Protein AF-A0A9E3EJF4-F1 (afdb_monomer_lite)

pLDDT: mean 80.6, std 24.71, range [26.56, 98.81]

Foldseek 3Di:
DVVVVVVVVVVVVPDPDDDPDDDDDDDDDDDDPCPVVVVVVVVVVVVVVVVPPDFQVNLLVLLLPFPLAPDDPLLLLLVLLLVLLVLVLLLVLLVLLCVVCVPQPLSVVVNCCAAWHCLLPDAPQQHHHRHTHHLSSSSVRLNVQDDDDPVLSVQLVVLSVVLVVVSVPADSLLSNLLQLCCLQCSVVSSLVSNLSYDDCPGRSSVSVPSSSVSSNVCSVVSNVSNVVSDDSHSPNVSSVSSSVSSCSRRVVRVVVVVVVVVVVPVVPDPPDDDD

Secondary structure (DSSP, 8-state):
-THHHHHHHHHHTTSPPP----------PPPS--HHHHHHHHHHHHHHTT-TT--HHHHHHHHHTS-STT--HHHHHHHHHHHHHHHHHHHHHHHHHHHH-TT-HHHHHHHHHHHSB-TT--BTTTB-TT--B-HHHHHHHHHHSSPPPHHHHHHHHHHHHHHHHHHHHS-HHHHHHHHHHIIIIIHHHHHHHHTT-S---SHHHHHHHHHHHHHHHHHHHHHHHHTTS--TTTSHHHHHHHHHHHHHH-HHHHHHHHHHHSHHHHTT-------

Sequence (275 aa):
MKAAGALLEAFWSWMPAPPLEARGYAGGTFPTKNRLLFQTLERDSEHMKGHDALGEAEIVAAICALDWQGLTRAELMDAMWAYYFFSIQFRENLLVARALFPGDAKLKALESEECDTANLSPYPGVADEDERLNHDEFMRRAIGLVPMDARRSREIRRHGTRYLEAVRRSDPDARALSIASYERGGLEQVFRAILTAPHWDNPALAAFHHFLRGHLQLDDHHGSLVGHLNTQEKAAPLWLLFHDLLLDCVPCFARAKQAEALPALIVCMPAAAQV

Structure (mmCIF, N/CA/C/O backbone):
data_AF-A0A9E3EJF4-F1
#
_entry.id   AF-A0A9E3EJF4-F1
#
loop_
_atom_site.group_PDB
_atom_site.id
_atom_site.type_symbol
_atom_site.label_atom_id
_atom_site.label_alt_id
_atom_site.label_comp_id
_atom_site.label_asym_id
_atom_site.label_entity_id
_atom_site.label_seq_id
_atom_site.pdbx_PDB_ins_code
_atom_site.Cartn_x
_atom_site.Cartn_y
_atom_site.Cartn_z
_atom_site.occupancy
_atom_site.B_iso_or_equiv
_atom_site.auth_seq_id
_atom_site.auth_comp_id
_atom_site.auth_asym_id
_atom_site.auth_atom_id
_atom_site.pdbx_PDB_model_num
ATOM 1 N N . MET A 1 1 ? 5.820 -32.278 -14.430 1.00 43.34 1 MET A N 1
ATOM 2 C CA . MET A 1 1 ? 5.150 -31.243 -13.605 1.00 43.34 1 MET A CA 1
ATOM 3 C C . MET A 1 1 ? 5.053 -31.554 -12.104 1.00 43.34 1 MET A C 1
ATOM 5 O O . MET A 1 1 ? 4.882 -30.614 -11.350 1.00 43.34 1 MET A O 1
ATOM 9 N N . LYS A 1 2 ? 5.232 -32.797 -11.616 1.00 33.66 2 LYS A N 1
ATOM 10 C CA . LYS A 1 2 ? 5.165 -33.101 -10.164 1.00 33.66 2 LYS A CA 1
ATOM 11 C C . LYS A 1 2 ? 6.400 -32.692 -9.331 1.00 33.66 2 LYS A C 1
ATOM 13 O O . LYS A 1 2 ? 6.308 -32.637 -8.115 1.00 33.66 2 LYS A O 1
ATOM 18 N N . ALA A 1 3 ? 7.533 -32.372 -9.964 1.00 28.52 3 ALA A N 1
ATOM 19 C CA . ALA A 1 3 ? 8.780 -32.029 -9.262 1.00 28.52 3 ALA A CA 1
ATOM 20 C C . ALA A 1 3 ? 8.891 -30.547 -8.840 1.00 28.52 3 ALA A C 1
ATOM 22 O O . ALA A 1 3 ? 9.656 -30.234 -7.935 1.00 28.52 3 ALA A O 1
ATOM 23 N N . ALA A 1 4 ? 8.115 -29.641 -9.449 1.00 31.72 4 ALA A N 1
ATOM 24 C CA . ALA A 1 4 ? 8.130 -28.216 -9.099 1.00 31.72 4 ALA A CA 1
ATOM 25 C C . ALA A 1 4 ? 7.318 -27.904 -7.824 1.00 31.72 4 ALA A C 1
ATOM 27 O O . ALA A 1 4 ? 7.650 -26.969 -7.104 1.00 31.72 4 ALA A O 1
ATOM 28 N N . GLY A 1 5 ? 6.306 -28.721 -7.500 1.00 26.56 5 GLY A N 1
ATOM 29 C CA . GLY A 1 5 ? 5.477 -28.537 -6.301 1.00 26.56 5 GLY A CA 1
ATOM 30 C C . GLY A 1 5 ? 6.213 -28.829 -4.988 1.00 26.56 5 GLY A C 1
ATOM 31 O O . GLY A 1 5 ? 6.037 -28.109 -4.013 1.00 26.56 5 GLY A O 1
ATOM 32 N N . ALA A 1 6 ? 7.110 -29.821 -4.970 1.00 31.23 6 ALA A N 1
ATOM 33 C CA . ALA A 1 6 ? 7.828 -30.216 -3.753 1.00 31.23 6 ALA A CA 1
ATOM 34 C C . ALA A 1 6 ? 8.915 -29.209 -3.314 1.00 31.23 6 ALA A C 1
ATOM 36 O O . ALA A 1 6 ? 9.221 -29.115 -2.128 1.00 31.23 6 ALA A O 1
ATOM 37 N N . LEU A 1 7 ? 9.479 -28.436 -4.250 1.00 33.72 7 LEU A N 1
ATOM 38 C CA . LEU A 1 7 ? 10.445 -27.369 -3.946 1.00 33.72 7 LEU A CA 1
ATOM 39 C C . LEU A 1 7 ? 9.770 -26.084 -3.445 1.00 33.72 7 LEU A C 1
ATOM 41 O O . LEU A 1 7 ? 10.387 -25.339 -2.691 1.00 33.72 7 LEU A O 1
ATOM 45 N N . LEU A 1 8 ? 8.511 -25.844 -3.826 1.00 33.62 8 LEU A N 1
ATOM 46 C CA . LEU A 1 8 ? 7.707 -24.746 -3.289 1.00 33.62 8 LEU A CA 1
ATOM 47 C C . LEU A 1 8 ? 7.273 -25.055 -1.849 1.00 33.62 8 LEU A C 1
ATOM 49 O O . LEU A 1 8 ? 7.548 -24.258 -0.964 1.00 33.62 8 LEU A O 1
ATOM 53 N N . GLU A 1 9 ? 6.729 -26.241 -1.571 1.00 32.72 9 GLU A N 1
ATOM 54 C CA . GLU A 1 9 ? 6.328 -26.661 -0.210 1.00 32.72 9 GLU A CA 1
ATOM 55 C C . GLU A 1 9 ? 7.483 -26.595 0.816 1.00 32.72 9 GLU A C 1
ATOM 57 O O . GLU A 1 9 ? 7.319 -26.063 1.915 1.00 32.72 9 GLU A O 1
ATOM 62 N N . ALA A 1 10 ? 8.691 -27.038 0.442 1.00 35.62 10 ALA A N 1
ATOM 63 C CA . ALA A 1 10 ? 9.875 -26.965 1.308 1.00 35.62 10 ALA A CA 1
ATOM 64 C C . ALA A 1 10 ? 10.431 -25.534 1.494 1.00 35.62 10 ALA A C 1
ATOM 66 O O . ALA A 1 10 ? 11.142 -25.267 2.461 1.00 35.62 10 ALA A O 1
ATOM 67 N N . PHE A 1 11 ? 10.112 -24.604 0.586 1.00 37.50 11 PHE A N 1
ATOM 68 C CA . PHE A 1 11 ? 10.456 -23.183 0.706 1.00 37.50 11 PHE A CA 1
ATOM 69 C C . PHE A 1 11 ? 9.502 -22.444 1.663 1.00 37.50 11 PHE A C 1
ATOM 71 O O . PHE A 1 11 ? 9.912 -21.497 2.335 1.00 37.50 11 PHE A O 1
ATOM 78 N N . TRP A 1 12 ? 8.251 -22.903 1.779 1.00 39.25 12 TRP A N 1
ATOM 79 C CA . TRP A 1 12 ? 7.226 -22.271 2.615 1.00 39.25 12 TRP A CA 1
ATOM 80 C C . TRP A 1 12 ? 7.280 -22.688 4.091 1.00 39.25 12 TRP A C 1
ATOM 82 O O . TRP A 1 12 ? 6.951 -21.876 4.953 1.00 39.25 12 TRP A O 1
ATOM 92 N N . SER A 1 13 ? 7.791 -23.883 4.416 1.00 33.28 13 SER A N 1
ATOM 93 C CA . SER A 1 13 ? 7.923 -24.355 5.808 1.00 33.28 13 SER A CA 1
ATOM 94 C C . SER A 1 13 ? 9.025 -23.657 6.625 1.00 33.28 13 SER A C 1
ATOM 96 O O . SER A 1 13 ? 9.197 -23.967 7.803 1.00 33.28 13 SER A O 1
ATOM 98 N N . TRP A 1 14 ? 9.813 -22.764 6.013 1.00 32.34 14 TRP A N 1
ATOM 99 C CA . TRP A 1 14 ? 10.916 -22.045 6.669 1.00 32.34 14 TRP A CA 1
ATOM 100 C C . TRP A 1 14 ? 10.554 -20.613 7.092 1.00 32.34 14 TRP A C 1
ATOM 102 O O . TRP A 1 14 ? 11.357 -19.935 7.732 1.00 32.34 14 TRP A O 1
ATOM 112 N N . MET A 1 15 ? 9.343 -20.141 6.777 1.00 30.81 15 MET A N 1
ATOM 113 C CA . MET A 1 15 ? 8.843 -18.900 7.365 1.00 30.81 15 MET A CA 1
ATOM 114 C C . MET A 1 15 ? 8.340 -19.195 8.784 1.00 30.81 15 MET A C 1
ATOM 116 O O . MET A 1 15 ? 7.488 -20.072 8.942 1.00 30.81 15 MET A O 1
ATOM 120 N N . PRO A 1 16 ? 8.833 -18.505 9.829 1.00 32.78 16 PRO A N 1
ATOM 121 C CA . PRO A 1 16 ? 8.228 -18.630 11.144 1.00 32.78 16 PRO A CA 1
ATOM 122 C C . PRO A 1 16 ? 6.781 -18.144 11.046 1.00 32.78 16 PRO A C 1
ATOM 124 O O . PRO A 1 16 ? 6.528 -17.028 10.586 1.00 32.78 16 PRO A O 1
ATOM 127 N N . ALA A 1 17 ? 5.832 -18.987 11.459 1.00 30.00 17 ALA A N 1
ATOM 128 C CA . ALA A 1 17 ? 4.466 -18.543 11.689 1.00 30.00 17 ALA A CA 1
ATOM 129 C C . ALA A 1 17 ? 4.503 -17.327 12.637 1.00 30.00 17 ALA A C 1
ATOM 131 O O . ALA A 1 17 ? 5.310 -17.323 13.576 1.00 30.00 17 ALA A O 1
ATOM 132 N N . PRO A 1 18 ? 3.682 -16.287 12.407 1.00 32.69 18 PRO A N 1
ATOM 133 C CA . PRO A 1 18 ? 3.596 -15.179 13.346 1.00 32.69 18 PRO A CA 1
ATOM 134 C C . PRO A 1 18 ? 3.226 -15.744 14.725 1.00 32.69 18 PRO A C 1
ATOM 136 O O . PRO A 1 18 ? 2.352 -16.614 14.803 1.00 32.69 18 PRO A O 1
ATOM 139 N N . PRO A 1 19 ? 3.886 -15.311 15.813 1.00 29.91 19 PRO A N 1
ATOM 140 C CA . PRO A 1 19 ? 3.553 -15.802 17.135 1.00 29.91 19 PRO A CA 1
ATOM 141 C C . PRO A 1 19 ? 2.154 -15.305 17.507 1.00 29.91 19 PRO A C 1
ATOM 143 O O . PRO A 1 19 ? 1.960 -14.166 17.927 1.00 29.91 19 PRO A O 1
ATOM 146 N N . LEU A 1 20 ? 1.168 -16.185 17.350 1.00 38.25 20 LEU A N 1
ATOM 147 C CA . LEU A 1 20 ? -0.060 -16.151 18.125 1.00 38.25 20 LEU A CA 1
ATOM 148 C C . LEU A 1 20 ? 0.324 -16.527 19.554 1.00 38.25 20 LEU A C 1
ATOM 150 O O . LEU A 1 20 ? 0.500 -17.703 19.841 1.00 38.25 20 LEU A O 1
ATOM 154 N N . GLU A 1 21 ? 0.532 -15.529 20.413 1.00 33.38 21 GLU A N 1
ATOM 155 C CA . GLU A 1 21 ? 0.037 -15.525 21.795 1.00 33.38 21 GLU A CA 1
ATOM 156 C C . GLU A 1 21 ? 0.450 -14.241 22.530 1.00 33.38 21 GLU A C 1
ATOM 158 O O . GLU A 1 21 ? 1.619 -13.971 22.801 1.00 33.38 21 GLU A O 1
ATOM 163 N N . ALA A 1 22 ? -0.565 -13.469 22.917 1.00 39.81 22 ALA A N 1
ATOM 164 C CA . ALA A 1 22 ? -0.473 -12.471 23.963 1.00 39.81 22 ALA A CA 1
ATOM 165 C C . ALA A 1 22 ? -0.323 -13.179 25.319 1.00 39.81 22 ALA A C 1
ATOM 167 O O . ALA A 1 22 ? -1.314 -13.622 25.899 1.00 39.81 22 ALA A O 1
ATOM 168 N N . ARG A 1 23 ? 0.902 -13.274 25.850 1.00 34.22 23 ARG A N 1
ATOM 169 C CA . ARG A 1 23 ? 1.152 -13.561 27.272 1.00 34.22 23 ARG A CA 1
ATOM 170 C C . ARG A 1 23 ? 2.318 -12.722 27.799 1.00 34.22 23 ARG A C 1
ATOM 172 O O . ARG A 1 23 ? 3.311 -12.512 27.116 1.00 34.22 23 ARG A O 1
ATOM 179 N N . GLY A 1 24 ? 2.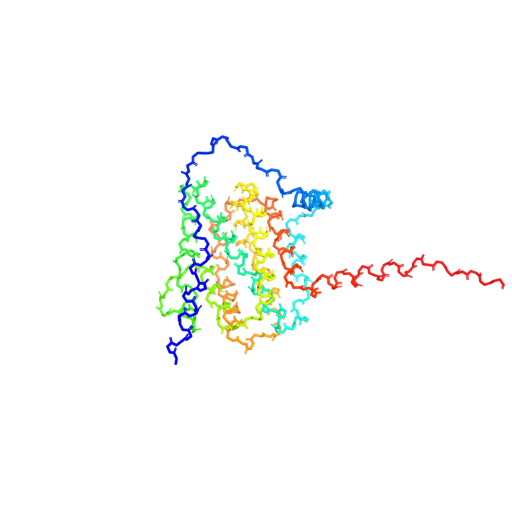112 -12.202 29.009 1.00 34.47 24 GLY A N 1
ATOM 180 C CA . GLY A 1 24 ? 2.849 -11.124 29.671 1.00 34.47 24 GLY A CA 1
ATOM 181 C C . GLY A 1 24 ? 4.374 -11.130 29.546 1.00 34.47 24 GLY A C 1
ATOM 182 O O . GLY A 1 24 ? 5.044 -12.122 29.819 1.00 34.47 24 GLY A O 1
ATOM 183 N N . TYR A 1 25 ? 4.912 -9.952 29.230 1.00 29.16 25 TYR A N 1
ATOM 184 C CA . TYR A 1 25 ? 6.331 -9.632 29.331 1.00 29.16 25 TYR A CA 1
ATOM 185 C C . TYR A 1 25 ? 6.706 -9.423 30.808 1.00 29.16 25 TYR A C 1
ATOM 187 O O . TYR A 1 25 ? 6.445 -8.370 31.388 1.00 29.16 25 TYR A O 1
ATOM 195 N N . ALA A 1 26 ? 7.328 -10.431 31.417 1.00 32.50 26 ALA A N 1
ATOM 196 C CA . ALA A 1 26 ? 8.145 -10.276 32.616 1.00 32.50 26 ALA A CA 1
ATOM 197 C C . ALA A 1 26 ? 9.622 -10.410 32.213 1.00 32.50 26 ALA A C 1
ATOM 199 O O . ALA A 1 26 ? 9.981 -11.276 31.419 1.00 32.50 26 ALA A O 1
ATOM 200 N N . GLY A 1 27 ? 10.444 -9.488 32.717 1.00 38.78 27 GLY A N 1
ATOM 201 C CA . GLY A 1 27 ? 11.790 -9.182 32.240 1.00 38.78 27 GLY A CA 1
ATOM 202 C C . GLY A 1 27 ? 12.738 -10.367 32.035 1.00 38.78 27 GLY A C 1
ATOM 203 O O . GLY A 1 27 ? 12.908 -11.221 32.900 1.00 38.78 27 GLY A O 1
ATOM 204 N N . GLY A 1 28 ? 13.433 -10.332 30.898 1.00 29.78 28 GLY A N 1
ATOM 205 C CA . GLY A 1 28 ? 14.605 -11.144 30.594 1.00 29.78 28 GLY A CA 1
ATOM 206 C C . GLY A 1 28 ? 15.658 -10.286 29.892 1.00 29.78 28 GLY A C 1
ATOM 207 O O . GLY A 1 28 ? 15.345 -9.489 29.009 1.00 29.78 28 GLY A O 1
ATOM 208 N N . THR A 1 29 ? 16.905 -10.408 30.331 1.00 32.47 29 THR A N 1
ATOM 209 C CA . THR A 1 29 ? 18.078 -9.675 29.846 1.00 32.47 29 THR A CA 1
ATOM 210 C C . THR A 1 29 ? 18.520 -10.159 28.458 1.00 32.47 29 THR A C 1
ATOM 212 O O . THR A 1 29 ? 18.646 -11.357 28.213 1.00 32.47 29 THR A O 1
ATOM 215 N N . PHE A 1 30 ? 18.781 -9.222 27.538 1.00 32.66 30 PHE A N 1
ATOM 216 C CA . PHE A 1 30 ? 19.232 -9.512 26.169 1.00 32.66 30 PHE A CA 1
ATOM 217 C C . PHE A 1 30 ? 20.758 -9.740 26.081 1.00 32.66 30 PHE A C 1
ATOM 219 O O . PHE A 1 30 ? 21.522 -9.002 26.708 1.00 32.66 30 PHE A O 1
ATOM 226 N N . PRO A 1 31 ? 21.237 -10.699 25.261 1.00 34.47 31 PRO A N 1
ATOM 227 C CA . PRO A 1 31 ? 22.664 -10.927 25.037 1.00 34.47 31 PRO A CA 1
ATOM 228 C C . PRO A 1 31 ? 23.307 -9.887 24.093 1.00 34.47 31 PRO A C 1
ATOM 230 O O . PRO A 1 31 ? 22.775 -9.512 23.049 1.00 34.47 31 PRO A O 1
ATOM 233 N N . THR A 1 32 ? 24.523 -9.471 24.448 1.00 37.66 32 THR A N 1
ATOM 234 C CA . THR A 1 32 ? 25.338 -8.346 23.940 1.00 37.66 32 THR A CA 1
ATOM 235 C C . THR A 1 32 ? 25.983 -8.524 22.551 1.00 37.66 32 THR A C 1
ATOM 237 O O . THR A 1 32 ? 27.071 -8.006 22.301 1.00 37.66 32 THR A O 1
ATOM 240 N N . LYS A 1 33 ? 25.338 -9.206 21.595 1.00 37.62 33 LYS A N 1
ATOM 241 C CA . LYS A 1 33 ? 25.910 -9.418 20.241 1.00 37.62 33 LYS A CA 1
ATOM 242 C C . LYS A 1 33 ? 25.328 -8.571 19.099 1.00 37.62 33 LYS A C 1
ATOM 244 O O . LYS A 1 33 ? 25.678 -8.816 17.953 1.00 37.62 33 LYS A O 1
ATOM 249 N N . ASN A 1 34 ? 24.550 -7.522 19.383 1.00 39.22 34 ASN A N 1
ATOM 250 C CA . ASN A 1 34 ? 23.935 -6.673 18.343 1.00 39.22 34 ASN A CA 1
ATOM 251 C C . ASN A 1 34 ? 24.433 -5.215 18.285 1.00 39.22 34 ASN A C 1
ATOM 253 O O . ASN A 1 34 ? 23.722 -4.331 17.821 1.00 39.22 34 ASN A O 1
ATOM 257 N N . ARG A 1 35 ? 25.671 -4.932 18.711 1.00 34.34 35 ARG A N 1
ATOM 258 C CA . ARG A 1 35 ? 26.204 -3.552 18.779 1.00 34.34 35 ARG A CA 1
ATOM 259 C C . ARG A 1 35 ? 26.258 -2.822 17.421 1.00 34.34 35 ARG A C 1
ATOM 261 O O . ARG A 1 35 ? 26.112 -1.609 17.395 1.00 34.34 35 ARG A O 1
ATOM 268 N N . LEU A 1 36 ? 26.396 -3.543 16.303 1.00 34.50 36 LEU A N 1
ATOM 269 C CA . LEU A 1 36 ? 26.369 -2.966 14.945 1.00 34.50 36 LEU A CA 1
ATOM 270 C C . LEU A 1 36 ? 24.945 -2.665 14.439 1.00 34.50 36 LEU A C 1
ATOM 272 O O . LEU A 1 36 ? 24.751 -1.706 13.693 1.00 34.50 36 LEU A O 1
ATOM 276 N N . LEU A 1 37 ? 23.943 -3.432 14.885 1.00 37.94 37 LEU A N 1
ATOM 277 C CA . LEU A 1 37 ? 22.536 -3.150 14.587 1.00 37.94 37 LEU A CA 1
ATOM 278 C C . LEU A 1 37 ? 22.093 -1.874 15.321 1.00 37.94 37 LEU A C 1
ATOM 280 O O . LEU A 1 37 ? 21.473 -1.004 14.722 1.00 37.94 37 LEU A O 1
ATOM 284 N N . PHE A 1 38 ? 22.507 -1.715 16.583 1.00 32.84 38 PHE A N 1
ATOM 285 C CA . PHE A 1 38 ? 22.223 -0.515 17.377 1.00 32.84 38 PHE A CA 1
ATOM 286 C C . PHE A 1 38 ? 22.896 0.753 16.826 1.00 32.84 38 PHE A C 1
ATOM 288 O O . PHE A 1 38 ? 22.254 1.792 16.789 1.00 32.84 38 PHE A O 1
ATOM 295 N N . GLN A 1 39 ? 24.122 0.673 16.298 1.00 33.97 39 GLN A N 1
ATOM 296 C CA . GLN A 1 39 ? 24.792 1.831 15.679 1.00 33.97 39 GLN A CA 1
ATOM 297 C C . GLN A 1 39 ? 24.167 2.269 14.345 1.00 33.97 39 GLN A C 1
ATOM 299 O O . GLN A 1 39 ? 24.234 3.443 13.989 1.00 33.97 39 GLN A O 1
ATOM 304 N N . THR A 1 40 ? 23.545 1.346 13.605 1.00 40.66 40 THR A N 1
ATOM 305 C CA . THR A 1 40 ? 22.769 1.706 12.404 1.00 40.66 40 THR A CA 1
ATOM 306 C C . THR A 1 40 ? 21.449 2.375 12.810 1.00 40.66 40 THR A C 1
ATOM 308 O O . THR A 1 40 ? 21.058 3.367 12.211 1.00 40.66 40 THR A O 1
ATOM 311 N N . LEU A 1 41 ? 20.824 1.907 13.896 1.00 38.09 41 LEU A N 1
ATOM 312 C CA . LEU A 1 41 ? 19.559 2.440 14.418 1.00 38.09 41 LEU A CA 1
ATOM 313 C C . LEU A 1 41 ? 19.699 3.800 15.132 1.00 38.09 41 LEU A C 1
ATOM 315 O O . LEU A 1 41 ? 18.775 4.606 15.097 1.00 38.09 41 LEU A O 1
ATOM 319 N N . GLU A 1 42 ? 20.843 4.097 15.754 1.00 35.81 42 GLU A N 1
ATOM 320 C CA . GLU A 1 42 ? 21.120 5.431 16.318 1.00 35.81 42 GLU A CA 1
ATOM 321 C C . GLU A 1 42 ? 21.258 6.499 15.219 1.00 35.81 42 GLU A C 1
ATOM 323 O O . GLU A 1 42 ? 20.831 7.638 15.410 1.00 35.81 42 GLU A O 1
ATOM 328 N N . ARG A 1 43 ? 21.752 6.111 14.034 1.00 44.03 43 ARG A N 1
ATOM 329 C CA . ARG A 1 43 ? 21.749 6.956 12.830 1.00 44.03 43 ARG A CA 1
ATOM 330 C C . ARG A 1 43 ? 20.333 7.230 12.309 1.00 44.03 43 ARG A C 1
ATOM 332 O O . ARG A 1 43 ? 20.062 8.358 11.907 1.00 44.03 43 ARG A O 1
ATOM 339 N N . ASP A 1 44 ? 19.432 6.251 12.386 1.00 47.56 44 ASP A N 1
ATOM 340 C CA . ASP A 1 44 ? 18.019 6.418 12.003 1.00 47.56 44 ASP A CA 1
ATOM 341 C C . ASP A 1 44 ? 17.281 7.373 12.975 1.00 47.56 44 ASP A C 1
ATOM 343 O O . ASP A 1 44 ? 16.451 8.179 12.558 1.00 47.56 44 ASP A O 1
ATOM 347 N N . SER A 1 45 ? 17.653 7.374 14.262 1.00 42.12 45 SER A N 1
ATOM 348 C CA . SER A 1 45 ? 17.137 8.314 15.277 1.00 42.12 45 SER A CA 1
ATOM 349 C C . SER A 1 45 ? 17.583 9.769 15.044 1.00 42.12 45 SER A C 1
ATOM 351 O O . SER A 1 45 ? 16.816 10.697 15.297 1.00 42.12 45 SER A O 1
ATOM 353 N N . GLU A 1 46 ? 18.808 10.004 14.559 1.00 43.31 46 GLU A N 1
ATOM 354 C CA . GLU A 1 46 ? 19.241 11.355 14.164 1.00 43.31 46 GLU A CA 1
ATOM 355 C C . GLU A 1 46 ? 18.630 11.805 12.829 1.00 43.31 46 GLU A C 1
ATOM 357 O O . GLU A 1 46 ? 18.355 12.994 12.674 1.00 43.31 46 GLU A O 1
ATOM 362 N N . HIS A 1 47 ? 18.337 10.879 11.905 1.00 46.62 47 HIS A N 1
ATOM 363 C CA . HIS A 1 47 ? 17.581 11.191 10.686 1.00 46.62 47 HIS A CA 1
ATOM 364 C C . HIS A 1 47 ? 16.147 11.637 11.015 1.00 46.62 47 HIS A C 1
ATOM 366 O O . HIS A 1 47 ? 15.669 12.615 10.447 1.00 46.62 47 HIS A O 1
ATOM 372 N N . MET A 1 48 ? 15.493 11.016 12.005 1.00 44.06 48 MET A N 1
ATOM 373 C CA . MET A 1 48 ? 14.151 11.427 12.441 1.00 44.06 48 MET A CA 1
ATOM 374 C C . MET A 1 48 ? 14.093 12.855 13.014 1.00 44.06 48 MET A C 1
ATOM 376 O O . MET A 1 48 ? 13.094 13.534 12.807 1.00 44.06 48 MET A O 1
ATOM 380 N N . LYS A 1 49 ? 15.164 13.373 13.635 1.00 44.47 49 LYS A N 1
ATOM 381 C CA . LYS A 1 49 ? 15.186 14.741 14.207 1.00 44.47 49 LYS A CA 1
ATOM 382 C C . LYS A 1 49 ? 15.189 15.869 13.164 1.00 44.47 49 LYS A C 1
ATOM 384 O O . LYS A 1 49 ? 14.940 17.018 13.509 1.00 44.47 49 LYS A O 1
ATOM 389 N N . GLY A 1 50 ? 15.490 15.564 11.899 1.00 43.97 50 GLY A N 1
ATOM 390 C CA . GLY A 1 50 ? 15.359 16.508 10.780 1.00 43.97 50 GLY A CA 1
ATOM 391 C C . GLY A 1 50 ? 13.988 16.471 10.097 1.00 43.97 50 GLY A C 1
ATOM 392 O O . GLY A 1 50 ? 13.698 17.339 9.277 1.00 43.97 50 GLY A O 1
ATOM 393 N N . HIS A 1 51 ? 13.156 15.479 10.431 1.00 49.66 51 HIS A N 1
ATOM 394 C CA . HIS A 1 51 ? 11.848 15.226 9.822 1.00 49.66 51 HIS A CA 1
ATOM 395 C C . HIS A 1 51 ? 10.661 15.640 10.703 1.00 49.66 51 HIS A C 1
ATOM 397 O O . HIS A 1 51 ? 9.524 15.527 10.252 1.00 49.66 51 HIS A O 1
ATOM 403 N N . ASP A 1 52 ? 10.909 16.213 11.886 1.00 50.75 52 ASP A N 1
ATOM 404 C CA . ASP A 1 52 ? 9.888 16.720 12.823 1.00 50.75 52 ASP A CA 1
ATOM 405 C C . ASP A 1 52 ? 8.999 17.855 12.250 1.00 50.75 52 ASP A C 1
ATOM 407 O O . ASP A 1 52 ? 8.133 18.376 12.949 1.00 50.75 52 ASP A O 1
ATOM 411 N N . ALA A 1 53 ? 9.188 18.250 10.985 1.00 61.56 53 ALA A N 1
ATOM 412 C CA . ALA A 1 53 ? 8.474 19.352 10.343 1.00 61.56 53 ALA A CA 1
ATOM 413 C C . ALA A 1 53 ? 7.579 18.957 9.156 1.00 61.56 53 ALA A C 1
ATOM 415 O O . ALA A 1 53 ? 6.819 19.814 8.714 1.00 61.56 53 ALA A O 1
ATOM 416 N N . LEU A 1 54 ? 7.660 17.726 8.625 1.00 74.00 54 LEU A N 1
ATOM 417 C CA . LEU A 1 54 ? 6.832 17.357 7.469 1.00 74.00 54 LEU A CA 1
ATOM 418 C C . LEU A 1 54 ? 5.468 16.825 7.912 1.00 74.00 54 LEU A C 1
ATOM 420 O O . LEU A 1 54 ? 5.374 15.823 8.622 1.00 74.00 54 LEU A O 1
ATOM 424 N N . GLY A 1 55 ? 4.408 17.488 7.460 1.00 88.56 55 GLY A N 1
ATOM 425 C CA . GLY A 1 55 ? 3.038 17.035 7.654 1.00 88.56 55 GLY A CA 1
ATOM 426 C C . GLY A 1 55 ? 2.715 15.802 6.807 1.00 88.56 55 GLY A C 1
ATOM 427 O O . GLY A 1 55 ? 3.325 15.552 5.769 1.00 88.56 55 GLY A O 1
ATOM 428 N N . GLU A 1 56 ? 1.693 15.047 7.214 1.00 90.44 56 GLU A N 1
ATOM 429 C CA . GLU A 1 56 ? 1.195 13.870 6.485 1.00 90.44 56 GLU A CA 1
ATOM 430 C C . GLU A 1 56 ? 0.962 14.154 4.992 1.00 90.44 56 GLU A C 1
ATOM 432 O O . GLU A 1 56 ? 1.442 13.414 4.136 1.00 90.44 56 GLU A O 1
ATOM 437 N N . ALA A 1 57 ? 0.277 15.257 4.678 1.00 91.25 57 ALA A N 1
ATOM 438 C CA . ALA A 1 57 ? -0.031 15.643 3.303 1.00 91.25 57 ALA A CA 1
ATOM 439 C C . ALA A 1 57 ? 1.229 15.888 2.456 1.00 91.25 57 ALA A C 1
ATOM 441 O O . ALA A 1 57 ? 1.246 15.560 1.272 1.00 91.25 57 ALA A O 1
ATOM 442 N N . GLU A 1 58 ? 2.295 16.427 3.052 1.00 92.38 58 GLU A N 1
ATOM 443 C CA . GLU A 1 58 ? 3.563 16.672 2.358 1.00 92.38 58 GLU A CA 1
ATOM 444 C C . GLU A 1 58 ? 4.287 15.358 2.057 1.00 92.38 58 GLU A C 1
ATOM 446 O O . GLU A 1 58 ? 4.850 15.196 0.976 1.00 92.38 58 GLU A O 1
ATOM 451 N N . ILE A 1 59 ? 4.223 14.389 2.976 1.00 94.81 59 ILE A N 1
ATOM 452 C CA . ILE A 1 59 ? 4.802 13.056 2.774 1.00 94.81 59 ILE A CA 1
ATOM 453 C C . ILE A 1 59 ? 4.032 12.297 1.687 1.00 94.81 59 ILE A C 1
ATOM 455 O O . ILE A 1 59 ? 4.646 11.729 0.785 1.00 94.81 59 ILE A O 1
ATOM 459 N N . VAL A 1 60 ? 2.695 12.321 1.722 1.00 95.19 60 VAL A N 1
ATOM 460 C CA . VAL A 1 60 ? 1.858 11.712 0.674 1.00 95.19 60 VAL A CA 1
ATOM 461 C C . VAL A 1 60 ? 2.137 12.362 -0.681 1.00 95.19 60 VAL A C 1
ATOM 463 O O . VAL A 1 60 ? 2.339 11.654 -1.670 1.00 95.19 60 VAL A O 1
ATOM 466 N N . ALA A 1 61 ? 2.237 13.693 -0.733 1.00 95.69 61 ALA A N 1
ATOM 467 C CA . ALA A 1 61 ? 2.611 14.409 -1.949 1.00 95.69 61 ALA A CA 1
ATOM 468 C C . ALA A 1 61 ? 4.007 14.002 -2.450 1.00 95.69 61 ALA A C 1
ATOM 470 O O . ALA A 1 61 ? 4.183 13.802 -3.651 1.00 95.69 61 ALA A O 1
ATOM 471 N N . ALA A 1 62 ? 4.980 13.808 -1.553 1.00 95.81 62 ALA A N 1
ATOM 472 C CA . ALA A 1 62 ? 6.316 13.336 -1.912 1.00 95.81 62 ALA A CA 1
ATOM 473 C C . ALA A 1 62 ? 6.298 11.918 -2.507 1.00 95.81 62 ALA A C 1
ATOM 475 O O . ALA A 1 62 ? 6.979 11.673 -3.499 1.00 95.81 62 ALA A O 1
ATOM 476 N N . ILE A 1 63 ? 5.486 11.002 -1.963 1.00 97.38 63 ILE A N 1
ATOM 477 C CA . ILE A 1 63 ? 5.279 9.663 -2.545 1.00 97.38 63 ILE A CA 1
ATOM 478 C C . ILE A 1 63 ? 4.654 9.776 -3.941 1.00 97.38 63 ILE A C 1
ATOM 480 O O . ILE A 1 63 ? 5.093 9.112 -4.881 1.00 97.38 63 ILE A O 1
ATOM 484 N N . CYS A 1 64 ? 3.643 10.631 -4.103 1.00 97.81 64 CYS A N 1
ATOM 485 C CA . CYS A 1 64 ? 2.977 10.832 -5.391 1.00 97.81 64 CYS A CA 1
ATOM 486 C C . CYS A 1 64 ? 3.906 11.454 -6.446 1.00 97.81 64 CYS A C 1
ATOM 488 O O . CYS A 1 64 ? 3.743 11.181 -7.632 1.00 97.81 64 CYS A O 1
ATOM 490 N N . ALA A 1 65 ? 4.878 12.263 -6.017 1.00 96.44 65 ALA A N 1
ATOM 491 C CA . ALA A 1 65 ? 5.849 12.937 -6.875 1.00 96.44 65 ALA A CA 1
ATOM 492 C C . ALA A 1 65 ? 7.056 12.069 -7.278 1.00 96.44 65 ALA A C 1
ATOM 494 O O . ALA A 1 65 ? 7.897 12.530 -8.049 1.00 96.44 65 ALA A O 1
ATOM 495 N N . LEU A 1 66 ? 7.166 10.829 -6.786 1.00 96.81 66 LEU A N 1
ATOM 496 C CA . LEU A 1 66 ? 8.171 9.884 -7.282 1.00 96.81 66 LEU A CA 1
ATOM 497 C C . LEU A 1 66 ? 7.986 9.651 -8.795 1.00 96.81 66 LEU A C 1
ATOM 499 O O . LEU A 1 66 ? 6.876 9.756 -9.316 1.00 96.81 66 LEU A O 1
ATOM 503 N N . ASP A 1 67 ? 9.067 9.330 -9.515 1.00 97.06 67 ASP A N 1
ATOM 504 C CA . ASP A 1 67 ? 9.056 9.152 -10.979 1.00 97.06 67 ASP A CA 1
ATOM 505 C C . ASP A 1 67 ? 8.387 7.829 -11.409 1.00 97.06 67 ASP A C 1
ATOM 507 O O . ASP A 1 67 ? 9.019 6.908 -11.929 1.00 97.06 67 ASP A O 1
ATOM 511 N N . TRP A 1 68 ? 7.085 7.710 -11.144 1.00 98.19 68 TRP A N 1
ATOM 512 C CA . TRP A 1 68 ? 6.273 6.536 -11.464 1.00 98.19 68 TRP A CA 1
ATOM 513 C C . TRP A 1 68 ? 6.220 6.268 -12.974 1.00 98.19 68 TRP A C 1
ATOM 515 O O . TRP A 1 68 ? 6.247 5.113 -13.399 1.00 98.19 68 TRP A O 1
ATOM 525 N N . GLN A 1 69 ? 6.186 7.325 -13.791 1.00 97.50 69 GLN A N 1
ATOM 526 C CA . GLN A 1 69 ? 6.116 7.231 -15.254 1.00 97.50 69 GLN A CA 1
ATOM 527 C C . GLN A 1 69 ? 7.431 6.749 -15.878 1.00 97.50 69 GLN A C 1
ATOM 529 O O . GLN A 1 69 ? 7.402 6.080 -16.912 1.00 97.50 69 GLN A O 1
ATOM 534 N N . GLY A 1 70 ? 8.570 7.069 -15.259 1.00 96.62 70 GLY A N 1
ATOM 535 C CA . GLY A 1 70 ? 9.896 6.642 -15.700 1.00 96.62 70 GLY A CA 1
ATOM 536 C C . GLY A 1 70 ? 10.286 5.223 -15.281 1.00 96.62 70 GLY A C 1
ATOM 537 O O . GLY A 1 70 ? 11.349 4.748 -15.689 1.00 96.62 70 GLY A O 1
ATOM 538 N N . LEU A 1 71 ? 9.459 4.525 -14.492 1.00 98.06 71 LEU A N 1
ATOM 539 C CA . LEU A 1 71 ? 9.770 3.168 -14.047 1.00 98.06 71 LEU A CA 1
ATOM 540 C C . LEU A 1 71 ? 9.851 2.193 -15.214 1.00 98.06 71 LEU A C 1
ATOM 542 O O . LEU A 1 71 ? 8.927 2.081 -16.016 1.00 98.06 71 LEU A O 1
ATOM 546 N N . THR A 1 72 ? 10.911 1.386 -15.234 1.00 97.69 72 THR A N 1
ATOM 547 C CA . THR A 1 72 ? 10.956 0.170 -16.050 1.00 97.69 72 THR A CA 1
ATOM 548 C C . THR A 1 72 ? 10.053 -0.920 -15.463 1.00 97.69 72 THR A C 1
ATOM 550 O O . THR A 1 72 ? 9.667 -0.888 -14.295 1.00 97.69 72 THR A O 1
ATOM 553 N N . ARG A 1 73 ? 9.753 -1.963 -16.249 1.00 97.56 73 ARG A N 1
ATOM 554 C CA . ARG A 1 73 ? 8.959 -3.114 -15.775 1.00 97.56 73 ARG A CA 1
ATOM 555 C C . ARG A 1 73 ? 9.555 -3.770 -14.522 1.00 97.56 73 ARG A C 1
ATOM 557 O O . ARG A 1 73 ? 8.814 -4.193 -13.641 1.00 97.56 73 ARG A O 1
ATOM 564 N N . ALA A 1 74 ? 10.882 -3.888 -14.455 1.00 97.25 74 ALA A N 1
ATOM 565 C CA . ALA A 1 74 ? 11.564 -4.488 -13.308 1.00 97.25 74 ALA A CA 1
ATOM 566 C C . ALA A 1 74 ? 11.443 -3.608 -12.054 1.00 97.25 74 ALA A C 1
ATOM 568 O O . ALA A 1 74 ? 11.182 -4.119 -10.973 1.00 97.25 74 ALA A O 1
ATOM 569 N N . GLU A 1 75 ? 11.555 -2.290 -12.205 1.00 97.94 75 GLU A N 1
ATOM 570 C CA . GLU A 1 75 ? 11.400 -1.355 -11.087 1.00 97.94 75 GLU A CA 1
ATOM 571 C C . GLU A 1 75 ? 9.938 -1.263 -10.617 1.00 97.94 75 GLU A C 1
ATOM 573 O O . GLU A 1 75 ? 9.685 -1.186 -9.418 1.00 97.94 75 GLU A O 1
ATOM 578 N N . LEU A 1 76 ? 8.962 -1.377 -11.525 1.00 98.44 76 LEU A N 1
ATOM 579 C CA . LEU A 1 76 ? 7.548 -1.488 -11.153 1.00 98.44 76 LEU A CA 1
ATOM 580 C C . LEU A 1 76 ? 7.243 -2.809 -10.420 1.00 98.44 76 LEU A C 1
ATOM 582 O O . LEU A 1 76 ? 6.450 -2.821 -9.480 1.00 98.44 76 LEU A O 1
ATOM 586 N N . MET A 1 77 ? 7.907 -3.915 -10.785 1.00 98.31 77 MET A N 1
ATOM 587 C CA . MET A 1 77 ? 7.863 -5.153 -9.992 1.00 98.31 77 MET A CA 1
ATOM 588 C C . MET A 1 77 ? 8.433 -4.937 -8.587 1.00 98.31 77 MET A C 1
ATOM 590 O O . MET A 1 77 ? 7.856 -5.423 -7.618 1.00 98.31 77 MET A O 1
ATOM 594 N N . ASP A 1 78 ? 9.534 -4.200 -8.453 1.00 98.44 78 ASP A N 1
ATOM 595 C CA . ASP A 1 78 ? 10.108 -3.895 -7.143 1.00 98.44 78 ASP A CA 1
ATOM 596 C C . ASP A 1 78 ? 9.149 -3.039 -6.289 1.00 98.44 78 ASP A C 1
ATOM 598 O O . ASP A 1 78 ? 8.978 -3.309 -5.098 1.00 98.44 78 ASP A O 1
ATOM 602 N N . ALA A 1 79 ? 8.451 -2.075 -6.903 1.00 98.56 79 ALA A N 1
ATOM 603 C CA . ALA A 1 79 ? 7.411 -1.280 -6.249 1.00 98.56 79 ALA A CA 1
ATOM 604 C C . ALA A 1 79 ? 6.211 -2.135 -5.802 1.00 98.56 79 ALA A C 1
ATOM 606 O O . ALA A 1 79 ? 5.736 -1.988 -4.677 1.00 98.56 79 ALA A O 1
ATOM 607 N N . MET A 1 80 ? 5.754 -3.078 -6.635 1.00 98.56 80 MET A N 1
ATOM 608 C CA . MET A 1 80 ? 4.716 -4.051 -6.265 1.00 98.56 80 MET A CA 1
ATOM 609 C C . MET A 1 80 ? 5.136 -4.888 -5.046 1.00 98.56 80 MET A C 1
ATOM 611 O O . MET A 1 80 ? 4.336 -5.128 -4.140 1.00 98.56 80 MET A O 1
ATOM 615 N N . TRP A 1 81 ? 6.398 -5.323 -4.993 1.00 98.50 81 TRP A N 1
ATOM 616 C CA . TRP A 1 81 ? 6.925 -6.054 -3.841 1.00 98.50 81 TRP A CA 1
ATOM 617 C C . TRP A 1 81 ? 7.019 -5.188 -2.581 1.00 98.50 81 TRP A C 1
ATOM 619 O O . TRP A 1 81 ? 6.729 -5.685 -1.496 1.00 98.50 81 TRP A O 1
ATOM 629 N N . ALA A 1 82 ? 7.396 -3.913 -2.697 1.00 98.62 82 ALA A N 1
ATOM 630 C CA . ALA A 1 82 ? 7.336 -2.973 -1.578 1.00 98.62 82 ALA A CA 1
ATOM 631 C C . ALA A 1 82 ? 5.893 -2.823 -1.069 1.00 98.62 82 ALA A C 1
ATOM 633 O O . ALA A 1 82 ? 5.635 -2.942 0.130 1.00 98.62 82 ALA A O 1
ATOM 634 N N . TYR A 1 83 ? 4.939 -2.668 -1.989 1.00 98.75 83 TYR A N 1
ATOM 635 C CA . TYR A 1 83 ? 3.523 -2.556 -1.662 1.00 98.75 83 TYR A CA 1
ATOM 636 C C . TYR A 1 83 ? 2.970 -3.801 -0.951 1.00 98.75 83 TYR A C 1
ATOM 638 O O . TYR A 1 83 ? 2.160 -3.677 -0.037 1.00 98.75 83 TYR A O 1
ATOM 646 N N . TYR A 1 84 ? 3.450 -5.004 -1.279 1.00 98.69 84 TYR A N 1
ATOM 647 C CA . TYR A 1 84 ? 3.092 -6.209 -0.523 1.00 98.69 84 TYR A CA 1
ATOM 648 C C . TYR A 1 84 ? 3.385 -6.058 0.985 1.00 98.69 84 TYR A C 1
ATOM 650 O O . TYR A 1 84 ? 2.533 -6.379 1.811 1.00 98.69 84 TYR A O 1
ATOM 658 N N . PHE A 1 85 ? 4.527 -5.488 1.379 1.00 98.81 85 PHE A N 1
ATOM 659 C CA . PHE A 1 85 ? 4.798 -5.233 2.801 1.00 98.81 85 PHE A CA 1
ATOM 660 C C . PHE A 1 85 ? 3.901 -4.139 3.388 1.00 98.81 85 PHE A C 1
ATOM 662 O O . PHE A 1 85 ? 3.482 -4.261 4.539 1.00 98.81 85 PHE A O 1
ATOM 669 N N . PHE A 1 86 ? 3.552 -3.116 2.606 1.00 98.56 86 PHE A N 1
ATOM 670 C CA . PHE A 1 86 ? 2.556 -2.127 3.018 1.00 98.56 86 PHE A CA 1
ATOM 671 C C . PHE A 1 86 ? 1.178 -2.766 3.265 1.00 98.56 86 PHE A C 1
ATOM 673 O O . PHE A 1 86 ? 0.547 -2.482 4.277 1.00 98.56 86 PHE A O 1
ATOM 680 N N . SER A 1 87 ? 0.733 -3.703 2.420 1.00 98.38 87 SER A N 1
ATOM 681 C CA . SER A 1 87 ? -0.546 -4.405 2.625 1.00 98.38 87 SER A CA 1
ATOM 682 C C . SER A 1 87 ? -0.576 -5.216 3.932 1.00 98.38 87 SER A C 1
ATOM 684 O O . SER A 1 87 ? -1.579 -5.212 4.646 1.00 98.38 87 SER A O 1
ATOM 686 N N . ILE A 1 88 ? 0.556 -5.819 4.324 1.00 98.62 88 ILE A N 1
ATOM 687 C CA . ILE A 1 88 ? 0.703 -6.466 5.639 1.00 98.62 88 ILE A CA 1
ATOM 688 C C . ILE A 1 88 ? 0.567 -5.432 6.763 1.00 98.62 88 ILE A C 1
ATOM 690 O O . ILE A 1 88 ? -0.154 -5.670 7.734 1.00 98.62 88 ILE A O 1
ATOM 694 N N . GLN A 1 89 ? 1.255 -4.291 6.638 1.00 98.38 89 GLN A N 1
ATOM 695 C CA . GLN A 1 89 ? 1.187 -3.191 7.603 1.00 98.38 89 GLN A CA 1
ATOM 696 C C . GLN A 1 89 ? -0.245 -2.689 7.781 1.00 98.38 89 GLN A C 1
ATOM 698 O O . GLN A 1 89 ? -0.687 -2.511 8.914 1.00 98.38 89 GLN A O 1
ATOM 703 N N . PHE A 1 90 ? -0.968 -2.474 6.682 1.00 97.75 90 PHE A N 1
ATOM 704 C CA . PHE A 1 90 ? -2.355 -2.030 6.696 1.00 97.75 90 PHE A CA 1
ATOM 705 C C . PHE A 1 90 ? -3.235 -2.982 7.515 1.00 97.75 90 PHE A C 1
ATOM 707 O O . PHE A 1 90 ? -3.832 -2.562 8.508 1.00 97.75 90 PHE A O 1
ATOM 714 N N . ARG A 1 91 ? -3.222 -4.283 7.187 1.00 97.88 91 ARG A N 1
ATOM 715 C CA . ARG A 1 91 ? -3.987 -5.298 7.925 1.00 97.88 91 ARG A CA 1
ATOM 716 C C . ARG A 1 91 ? -3.610 -5.321 9.406 1.00 97.88 91 ARG A C 1
ATOM 718 O O . ARG A 1 91 ? -4.480 -5.326 10.271 1.00 97.88 91 ARG A O 1
ATOM 725 N N . GLU A 1 92 ? -2.317 -5.343 9.726 1.00 98.31 92 GLU A N 1
ATOM 726 C CA . GLU A 1 92 ? -1.864 -5.361 11.122 1.00 98.31 92 GLU A CA 1
ATOM 727 C C . GLU A 1 92 ? -2.319 -4.118 11.897 1.00 98.31 92 GLU A C 1
ATOM 729 O O . GLU A 1 92 ? -2.701 -4.228 13.061 1.00 98.31 92 GLU A O 1
ATOM 734 N N . ASN A 1 93 ? -2.301 -2.944 11.270 1.00 97.81 93 ASN A N 1
ATOM 735 C CA . ASN A 1 93 ? -2.777 -1.705 11.876 1.00 97.81 93 ASN A CA 1
ATOM 736 C C . ASN A 1 93 ? -4.299 -1.708 12.067 1.00 97.81 93 ASN A C 1
ATOM 738 O O . ASN A 1 93 ? -4.775 -1.245 13.105 1.00 97.81 93 ASN A O 1
ATOM 742 N N . LEU A 1 94 ? -5.053 -2.296 11.135 1.00 97.06 94 LEU A N 1
ATOM 743 C CA . LEU A 1 94 ? -6.501 -2.453 11.255 1.00 97.06 94 LEU A CA 1
ATOM 744 C C . LEU A 1 94 ? -6.856 -3.365 12.433 1.00 97.06 94 LEU A C 1
ATOM 746 O O . LEU A 1 94 ? -7.707 -3.014 13.247 1.00 97.06 94 LEU A O 1
ATOM 750 N N . LEU A 1 95 ? -6.137 -4.476 12.613 1.00 97.56 95 LEU A N 1
ATOM 751 C CA . LEU A 1 95 ? -6.306 -5.348 13.781 1.00 97.56 95 LEU A CA 1
ATOM 752 C C . LEU A 1 95 ? -5.994 -4.621 15.102 1.00 97.56 95 LEU A C 1
ATOM 754 O O . LEU A 1 95 ? -6.691 -4.820 16.099 1.00 97.56 95 LEU A O 1
ATOM 758 N N . VAL A 1 96 ? -4.990 -3.736 15.121 1.00 97.81 96 VAL A N 1
ATOM 759 C CA . VAL A 1 96 ? -4.718 -2.877 16.288 1.00 97.81 96 VAL A CA 1
ATOM 760 C C . VAL A 1 96 ? -5.871 -1.899 16.530 1.00 97.81 96 VAL A C 1
ATOM 762 O O . VAL A 1 96 ? -6.326 -1.778 17.668 1.00 97.81 96 VAL A O 1
ATOM 765 N N . ALA A 1 97 ? -6.411 -1.262 15.487 1.00 96.50 97 ALA A N 1
ATOM 766 C CA . ALA A 1 97 ? -7.583 -0.393 15.609 1.00 96.50 97 ALA A CA 1
ATOM 767 C C . ALA A 1 97 ? -8.796 -1.148 16.173 1.00 96.50 97 ALA A C 1
ATOM 769 O O . ALA A 1 97 ? -9.463 -0.666 17.087 1.00 96.50 97 ALA A O 1
ATOM 770 N N . ARG A 1 98 ? -9.047 -2.374 15.701 1.00 97.06 98 ARG A N 1
ATOM 771 C CA . ARG A 1 98 ? -10.115 -3.251 16.204 1.00 97.06 98 ARG A CA 1
ATOM 772 C C . ARG A 1 98 ? -9.947 -3.613 17.675 1.00 97.06 98 ARG A C 1
ATOM 774 O O . ARG A 1 98 ? -10.947 -3.702 18.389 1.00 97.06 98 ARG A O 1
ATOM 781 N N . ALA A 1 99 ? -8.709 -3.799 18.130 1.00 97.69 99 ALA A N 1
ATOM 782 C CA . ALA A 1 99 ? -8.404 -4.074 19.528 1.00 97.69 99 ALA A CA 1
ATOM 783 C C . ALA A 1 99 ? -8.595 -2.839 20.428 1.00 97.69 99 ALA A C 1
ATOM 785 O O . ALA A 1 99 ? -9.121 -2.977 21.532 1.00 97.69 99 ALA A O 1
ATOM 786 N N . LEU A 1 100 ? -8.212 -1.643 19.962 1.00 96.31 100 LEU A N 1
ATOM 787 C CA . LEU A 1 100 ? -8.381 -0.388 20.711 1.00 96.31 100 LEU A CA 1
ATOM 788 C C . LEU A 1 100 ? -9.837 0.105 20.728 1.00 96.31 100 LEU A C 1
ATOM 790 O O . LEU A 1 100 ? -10.285 0.673 21.724 1.00 96.31 100 LEU A O 1
ATOM 794 N N . PHE A 1 101 ? -10.599 -0.161 19.664 1.00 95.75 101 PHE A N 1
ATOM 795 C CA . PHE A 1 101 ? -11.993 0.263 19.504 1.00 95.75 101 PHE A CA 1
ATOM 796 C C . PHE A 1 101 ? -12.936 -0.944 19.284 1.00 95.75 101 PHE A C 1
ATOM 798 O O . PHE A 1 101 ? -13.594 -1.071 18.245 1.00 95.75 101 PHE A O 1
ATOM 805 N N . PRO A 1 102 ? -13.074 -1.863 20.262 1.00 96.56 102 PRO A N 1
ATOM 806 C CA . PRO A 1 102 ? -13.787 -3.131 20.065 1.00 96.56 102 PRO A CA 1
ATOM 807 C C . PRO A 1 102 ? -15.294 -2.966 19.803 1.00 96.56 102 PRO A C 1
ATOM 809 O O . PRO A 1 102 ? -15.910 -3.821 19.155 1.00 96.56 102 PRO A O 1
ATOM 812 N N . GLY A 1 103 ? -15.891 -1.869 20.280 1.00 96.69 103 GLY A N 1
ATOM 813 C CA . GLY A 1 103 ? -17.302 -1.523 20.082 1.00 96.69 103 GLY A CA 1
ATOM 814 C C . GLY A 1 103 ? -17.613 -0.827 18.754 1.00 96.69 103 GLY A C 1
ATOM 815 O O . GLY A 1 103 ? -18.784 -0.672 18.421 1.00 96.69 103 GLY A O 1
ATOM 816 N N . ASP A 1 104 ? -16.595 -0.431 17.992 1.00 96.75 104 ASP A N 1
ATOM 817 C CA . ASP A 1 104 ? -16.771 0.319 16.754 1.00 96.75 104 ASP A CA 1
ATOM 818 C C . ASP A 1 104 ? -17.291 -0.581 15.625 1.00 96.75 104 ASP A C 1
ATOM 820 O O . ASP A 1 104 ? -16.577 -1.441 15.104 1.00 96.75 104 ASP A O 1
ATOM 824 N N . ALA A 1 105 ? -18.564 -0.401 15.271 1.00 97.19 105 ALA A N 1
ATOM 825 C CA . ALA A 1 105 ? -19.223 -1.175 14.227 1.00 97.19 105 ALA A CA 1
ATOM 826 C C . ALA A 1 105 ? -18.691 -0.861 12.822 1.00 97.19 105 ALA A C 1
ATOM 828 O O . ALA A 1 105 ? -18.696 -1.748 11.972 1.00 97.19 105 ALA A O 1
ATOM 829 N N . LYS A 1 106 ? -18.209 0.362 12.577 1.00 95.94 106 LYS A N 1
ATOM 830 C CA . LYS A 1 106 ? -17.683 0.736 11.264 1.00 95.94 106 LYS A CA 1
ATOM 831 C C . LYS A 1 106 ? -16.310 0.123 11.027 1.00 95.94 106 LYS A C 1
ATOM 833 O O . LYS A 1 106 ? -16.071 -0.427 9.961 1.00 95.94 106 LYS A O 1
ATOM 838 N N . LEU A 1 107 ? -15.453 0.107 12.050 1.00 95.62 107 LEU A N 1
ATOM 839 C CA . LEU A 1 107 ? -14.184 -0.615 11.970 1.00 95.62 107 LEU A CA 1
ATOM 840 C C . LEU A 1 107 ? -14.382 -2.127 11.783 1.00 95.62 107 LEU A C 1
ATOM 842 O O . LEU A 1 107 ? -13.598 -2.744 11.074 1.00 95.62 107 LEU A O 1
ATOM 846 N N . LYS A 1 108 ? -15.420 -2.735 12.383 1.00 96.56 108 LYS A N 1
ATOM 847 C CA . LYS A 1 108 ? -15.773 -4.149 12.119 1.00 96.56 108 LYS A CA 1
ATOM 848 C C . LYS A 1 108 ? -16.142 -4.386 10.660 1.00 96.56 108 LYS A C 1
ATOM 850 O O . LYS A 1 108 ? -15.726 -5.391 10.096 1.00 96.56 108 LYS A O 1
ATOM 855 N N . ALA A 1 109 ? -16.939 -3.486 10.084 1.00 95.25 109 ALA A N 1
ATOM 856 C CA . ALA A 1 109 ? -17.308 -3.562 8.677 1.00 95.25 109 ALA A CA 1
ATOM 857 C C . ALA A 1 109 ? -16.059 -3.463 7.792 1.00 95.25 109 ALA A C 1
ATOM 859 O O . ALA A 1 109 ? -15.833 -4.361 6.987 1.00 95.25 109 ALA A O 1
ATOM 860 N N . LEU A 1 110 ? -15.190 -2.478 8.045 1.00 94.75 110 LEU A N 1
ATOM 861 C CA . LEU A 1 110 ? -13.936 -2.333 7.305 1.00 94.75 110 LEU A CA 1
ATOM 862 C C . LEU A 1 110 ? -13.052 -3.585 7.431 1.00 94.75 110 LEU A C 1
ATOM 864 O O . LEU A 1 110 ? -12.581 -4.106 6.433 1.00 94.75 110 LEU A O 1
ATOM 868 N N . GLU A 1 111 ? -12.878 -4.136 8.637 1.00 95.81 111 GLU A N 1
ATOM 869 C CA . GLU A 1 111 ? -12.146 -5.398 8.835 1.00 95.81 111 GLU A CA 1
ATOM 870 C C . GLU A 1 111 ? -12.722 -6.541 7.990 1.00 95.81 111 GLU A C 1
ATOM 872 O O . GLU A 1 111 ? -11.957 -7.281 7.379 1.00 95.81 111 GLU A O 1
ATOM 877 N N . SER A 1 112 ? -14.047 -6.680 7.907 1.00 93.31 112 SER A N 1
ATOM 878 C CA . SER A 1 112 ? -14.657 -7.708 7.056 1.00 93.31 112 SER A CA 1
ATOM 879 C C . SER A 1 112 ? -14.476 -7.447 5.559 1.00 93.31 112 SER A C 1
ATOM 881 O O . SER A 1 112 ? -14.386 -8.397 4.791 1.00 9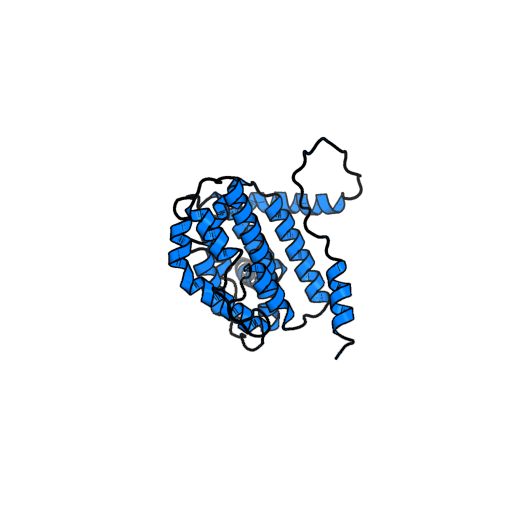3.31 112 SER A O 1
ATOM 883 N N . GLU A 1 113 ? -14.395 -6.184 5.149 1.00 92.25 113 GLU A N 1
ATOM 884 C CA . GLU A 1 113 ? -14.233 -5.776 3.749 1.00 92.25 113 GLU A CA 1
ATOM 885 C C . GLU A 1 113 ? -12.771 -5.808 3.280 1.00 92.25 113 GLU A C 1
ATOM 887 O O . GLU A 1 113 ? -12.537 -5.874 2.080 1.00 92.25 113 GLU A O 1
ATOM 892 N N . GLU A 1 114 ? -11.810 -5.839 4.207 1.00 91.88 114 GLU A N 1
ATOM 893 C CA . GLU A 1 114 ? -10.364 -5.808 3.936 1.00 91.88 114 GLU A CA 1
ATOM 894 C C . GLU A 1 114 ? -9.654 -7.147 4.232 1.00 91.88 114 GLU A C 1
ATOM 896 O O . GLU A 1 114 ? -8.666 -7.514 3.585 1.00 91.88 114 GLU A O 1
ATOM 901 N N . CYS A 1 115 ? -10.131 -7.897 5.236 1.00 93.44 115 CYS A N 1
ATOM 902 C CA . CYS A 1 115 ? -9.460 -9.102 5.744 1.00 93.44 115 CYS A CA 1
ATOM 903 C C . CYS A 1 115 ? -10.111 -10.425 5.310 1.00 93.44 115 CYS A C 1
ATOM 905 O O . CYS A 1 115 ? -9.509 -11.487 5.476 1.00 93.44 115 CYS A O 1
ATOM 907 N N . ASP A 1 116 ? -11.341 -10.389 4.811 1.00 94.19 116 ASP A N 1
ATOM 908 C CA . ASP A 1 116 ? -12.089 -11.568 4.378 1.00 94.19 116 ASP A CA 1
ATOM 909 C C . ASP A 1 116 ? -13.093 -11.128 3.311 1.00 94.19 116 ASP A C 1
ATOM 911 O O . ASP A 1 116 ? -14.282 -10.988 3.569 1.00 94.19 116 ASP A O 1
ATOM 915 N N . THR A 1 117 ? -12.616 -10.826 2.110 1.00 92.69 117 THR A N 1
ATOM 916 C CA . THR A 1 117 ? -13.429 -10.178 1.077 1.00 92.69 117 THR A CA 1
ATOM 917 C C . THR A 1 117 ? -13.242 -10.837 -0.279 1.00 92.69 117 THR A C 1
ATOM 919 O O . THR A 1 117 ? -12.191 -11.401 -0.572 1.00 92.69 117 THR A O 1
ATOM 922 N N . ALA A 1 118 ? -14.284 -10.779 -1.105 1.00 95.00 118 ALA A N 1
ATOM 923 C CA . ALA A 1 118 ? -14.260 -11.240 -2.493 1.00 95.00 118 ALA A CA 1
ATOM 924 C C . ALA A 1 118 ? -14.274 -10.063 -3.487 1.00 95.00 118 ALA A C 1
ATOM 926 O O . ALA A 1 118 ? -14.457 -10.269 -4.681 1.00 95.00 118 ALA A O 1
ATOM 927 N N . ASN A 1 119 ? -14.085 -8.823 -3.016 1.00 93.06 119 ASN A N 1
ATOM 928 C CA . ASN A 1 119 ? -14.097 -7.603 -3.839 1.00 93.06 119 ASN A CA 1
ATOM 929 C C . ASN A 1 119 ? -13.040 -7.591 -4.967 1.00 93.06 119 ASN A C 1
ATOM 931 O O . ASN A 1 119 ? -13.198 -6.866 -5.946 1.00 93.06 119 ASN A O 1
ATOM 935 N N . LEU A 1 120 ? -11.980 -8.391 -4.840 1.00 93.81 120 LEU A N 1
ATOM 936 C CA . LEU A 1 120 ? -10.927 -8.553 -5.843 1.00 93.81 120 LEU A CA 1
ATOM 937 C C . LEU A 1 120 ? -11.032 -9.862 -6.635 1.00 93.81 120 LEU A C 1
ATOM 939 O O . LEU A 1 120 ? -10.226 -10.081 -7.545 1.00 93.81 120 LEU A O 1
ATOM 943 N N . SER A 1 121 ? -12.001 -10.712 -6.303 1.00 93.94 121 SER A N 1
ATOM 944 C CA . SER A 1 121 ? -12.216 -12.017 -6.922 1.00 93.94 121 SER A CA 1
ATOM 945 C C . SER A 1 121 ? -13.213 -11.931 -8.084 1.00 93.94 121 SER A C 1
ATOM 947 O O . SER A 1 121 ? -14.135 -11.116 -8.050 1.00 93.94 121 SER A O 1
ATOM 949 N N . PRO A 1 122 ? -13.080 -12.793 -9.107 1.00 97.06 122 PRO A N 1
ATOM 950 C CA . PRO A 1 122 ? -11.940 -13.673 -9.372 1.00 97.06 122 PRO A CA 1
ATOM 951 C C . PRO A 1 122 ? -10.746 -12.916 -9.977 1.00 97.06 122 PRO A C 1
ATOM 953 O O . PRO A 1 122 ? -10.909 -11.903 -10.660 1.00 97.06 122 PRO A O 1
ATOM 956 N N . TYR A 1 123 ? -9.542 -13.477 -9.832 1.00 98.00 123 TYR A N 1
ATOM 957 C CA . TYR A 1 123 ? -8.387 -13.061 -10.628 1.00 98.00 123 TYR A CA 1
ATOM 958 C C . TYR A 1 123 ? -7.474 -14.256 -10.973 1.00 98.00 123 TYR A C 1
ATOM 960 O O . TYR A 1 123 ? -6.970 -14.917 -10.060 1.00 98.00 123 TYR A O 1
ATOM 968 N N . PRO A 1 124 ? -7.192 -14.543 -12.264 1.00 97.94 124 PRO A N 1
ATOM 969 C CA . PRO A 1 124 ? -6.462 -15.744 -12.675 1.00 97.94 124 PRO A CA 1
ATOM 970 C C . PRO A 1 124 ? -5.123 -15.957 -11.953 1.00 97.94 124 PRO A C 1
ATOM 972 O O . PRO A 1 124 ? -4.219 -15.124 -12.017 1.00 97.94 124 PRO A O 1
ATOM 975 N N . GLY A 1 125 ? -4.989 -17.113 -11.294 1.00 97.25 125 GLY A N 1
ATOM 976 C CA . GLY A 1 125 ? -3.787 -17.503 -10.548 1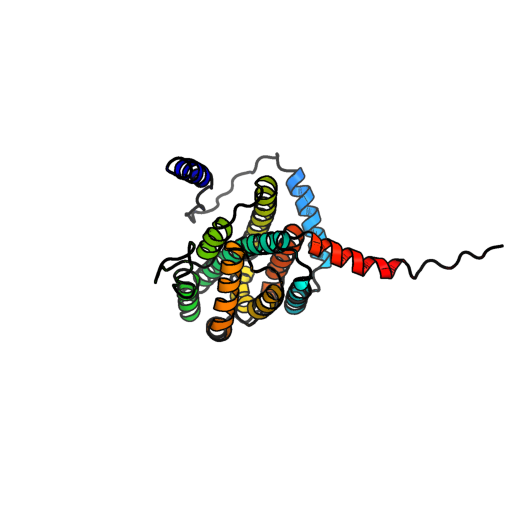.00 97.25 125 GLY A CA 1
ATOM 977 C C . GLY A 1 125 ? -3.611 -16.811 -9.190 1.00 97.25 125 GLY A C 1
ATOM 978 O O . GLY A 1 125 ? -2.615 -17.070 -8.517 1.00 97.25 125 GLY A O 1
ATOM 979 N N . VAL A 1 126 ? -4.554 -15.953 -8.789 1.00 98.25 126 VAL A N 1
ATOM 980 C CA . VAL A 1 126 ? -4.542 -15.235 -7.507 1.00 98.25 126 VAL A CA 1
ATOM 981 C C . VAL A 1 126 ? -5.765 -15.588 -6.674 1.00 98.25 126 VAL A C 1
ATOM 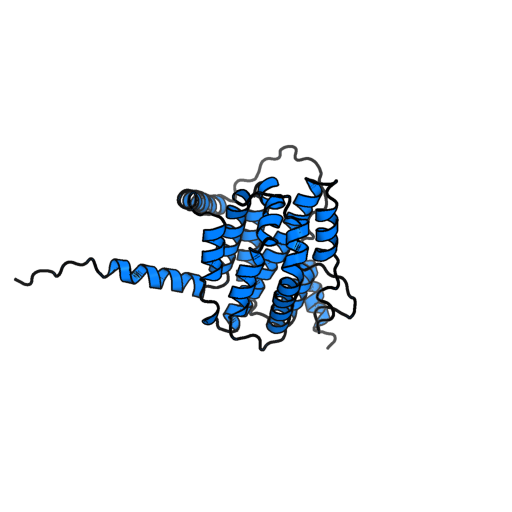983 O O . VAL A 1 126 ? -5.593 -15.976 -5.524 1.00 98.25 126 VAL A O 1
ATOM 986 N N . ALA A 1 127 ? -6.968 -15.494 -7.236 1.00 98.06 127 ALA A N 1
ATOM 987 C CA . ALA A 1 127 ? -8.211 -15.776 -6.528 1.00 98.06 127 ALA A CA 1
ATOM 988 C C . ALA A 1 127 ? -9.213 -16.504 -7.429 1.00 98.06 127 ALA A C 1
ATOM 990 O O . ALA A 1 127 ? -9.429 -16.088 -8.575 1.00 98.06 127 ALA A O 1
ATOM 991 N N . ASP A 1 128 ? -9.818 -17.569 -6.908 1.00 98.12 128 ASP A N 1
ATOM 992 C CA . ASP A 1 128 ? -10.926 -18.265 -7.565 1.00 98.12 128 ASP A CA 1
ATOM 993 C C . ASP A 1 128 ? -12.224 -17.431 -7.512 1.00 98.12 128 ASP A C 1
ATOM 995 O O . ASP A 1 128 ? -12.301 -16.382 -6.866 1.00 98.12 128 ASP A O 1
ATOM 999 N N . GLU A 1 129 ? -13.259 -17.875 -8.229 1.00 96.81 129 GLU A N 1
ATOM 1000 C CA . GLU A 1 129 ? -14.588 -17.252 -8.184 1.00 96.81 129 GLU A CA 1
ATOM 1001 C C . GLU A 1 129 ? -15.155 -17.296 -6.760 1.00 96.81 129 GLU A C 1
ATOM 1003 O O . GLU A 1 129 ? -15.095 -18.330 -6.093 1.00 96.81 129 GLU A O 1
ATOM 1008 N N . ASP A 1 130 ? -15.646 -16.147 -6.287 1.00 96.12 130 ASP A N 1
ATOM 1009 C CA . ASP A 1 130 ? -16.136 -15.920 -4.921 1.00 96.12 130 ASP A CA 1
ATOM 1010 C C . ASP A 1 130 ? -15.139 -16.251 -3.788 1.00 96.12 130 ASP A C 1
ATOM 1012 O O . ASP A 1 130 ? -15.515 -16.233 -2.611 1.00 96.12 130 ASP A O 1
ATOM 1016 N N . GLU A 1 131 ? -13.862 -16.527 -4.096 1.00 97.75 131 GLU A N 1
ATOM 1017 C CA . GLU A 1 131 ? -12.854 -16.783 -3.067 1.00 97.75 131 GLU A CA 1
ATOM 1018 C C . GLU A 1 131 ? -12.672 -15.526 -2.219 1.00 97.75 131 GLU A C 1
ATOM 1020 O O . GLU A 1 131 ? -12.463 -14.428 -2.738 1.00 97.75 131 GLU A O 1
ATOM 1025 N N . ARG A 1 132 ? -12.748 -15.688 -0.898 1.00 97.44 132 ARG A N 1
ATOM 1026 C CA . ARG A 1 132 ? -12.543 -14.595 0.048 1.00 97.44 132 ARG A CA 1
ATOM 1027 C C . ARG A 1 132 ? -11.110 -14.618 0.550 1.00 97.44 132 ARG A C 1
ATOM 1029 O O . ARG A 1 132 ? -10.643 -15.643 1.047 1.00 97.44 132 ARG A O 1
ATOM 1036 N N . LEU A 1 133 ? -10.422 -13.492 0.417 1.00 96.12 133 LEU A N 1
ATOM 1037 C CA . LEU A 1 133 ? -9.030 -13.311 0.814 1.00 96.12 133 LEU A CA 1
ATOM 1038 C C . LEU A 1 133 ? -8.890 -12.012 1.605 1.00 96.12 133 LEU A C 1
ATOM 1040 O O . LEU A 1 133 ? -9.673 -11.082 1.430 1.00 96.12 133 LEU A O 1
ATOM 1044 N N . ASN A 1 134 ? -7.856 -11.929 2.441 1.00 96.19 134 ASN A N 1
ATOM 1045 C CA . ASN A 1 134 ? -7.345 -10.616 2.824 1.00 96.19 134 ASN A CA 1
ATOM 1046 C C . ASN A 1 134 ? -6.497 -10.040 1.684 1.00 96.19 134 ASN A C 1
ATOM 1048 O O . ASN A 1 134 ? -5.934 -10.763 0.853 1.00 96.19 134 ASN A O 1
ATOM 1052 N N . HIS A 1 135 ? -6.382 -8.718 1.668 1.00 95.38 135 HIS A N 1
ATOM 1053 C CA . HIS A 1 135 ? -5.655 -8.002 0.628 1.00 95.38 135 HIS A CA 1
ATOM 1054 C C . HIS A 1 135 ? -4.155 -8.342 0.555 1.00 95.38 135 HIS A C 1
ATOM 1056 O O . HIS A 1 135 ? -3.595 -8.390 -0.544 1.00 95.38 135 HIS A O 1
ATOM 1062 N N . ASP A 1 136 ? -3.488 -8.649 1.673 1.00 97.06 136 ASP A N 1
ATOM 1063 C CA . ASP A 1 136 ? -2.074 -9.036 1.621 1.00 97.06 136 ASP A CA 1
ATOM 1064 C C . ASP A 1 136 ? -1.852 -10.465 1.098 1.00 97.06 136 ASP A C 1
ATOM 1066 O O . ASP A 1 136 ? -0.840 -10.717 0.446 1.00 97.06 136 ASP A O 1
ATOM 1070 N N . GLU A 1 137 ? -2.805 -11.383 1.274 1.00 98.38 137 GLU A N 1
ATOM 1071 C CA . GLU A 1 137 ? -2.796 -12.709 0.645 1.00 98.38 137 GLU A CA 1
ATOM 1072 C C . GLU A 1 137 ? -2.989 -12.608 -0.870 1.00 98.38 137 GLU A C 1
ATOM 1074 O O . GLU A 1 137 ? -2.266 -13.274 -1.619 1.00 98.38 137 GLU A O 1
ATOM 1079 N N . PHE A 1 138 ? -3.888 -11.730 -1.336 1.00 98.38 138 PHE A N 1
ATOM 1080 C CA . PHE A 1 138 ? -3.992 -11.405 -2.763 1.00 98.38 138 PHE A CA 1
ATOM 1081 C C . PHE A 1 138 ? -2.630 -10.940 -3.293 1.00 98.38 138 PHE A C 1
ATOM 1083 O O . PHE A 1 138 ? -2.110 -11.495 -4.265 1.00 98.38 138 PHE A O 1
ATOM 1090 N N . MET A 1 139 ? -1.998 -9.975 -2.616 1.00 98.50 139 MET A N 1
ATOM 1091 C CA . MET A 1 139 ? -0.684 -9.464 -3.010 1.00 98.50 139 MET A CA 1
ATOM 1092 C C . MET A 1 139 ? 0.404 -10.543 -2.960 1.00 98.50 139 MET A C 1
ATOM 1094 O O . MET A 1 139 ? 1.220 -10.623 -3.881 1.00 98.50 139 MET A O 1
ATOM 1098 N N . ARG A 1 140 ? 0.403 -11.418 -1.944 1.00 98.31 140 ARG A N 1
ATOM 1099 C CA . ARG A 1 140 ? 1.346 -12.540 -1.810 1.00 98.31 140 ARG A CA 1
ATOM 1100 C C . ARG A 1 140 ? 1.251 -13.500 -2.993 1.00 98.31 140 ARG A C 1
ATOM 1102 O O . ARG A 1 140 ? 2.278 -13.949 -3.508 1.00 98.31 140 ARG A O 1
ATOM 1109 N N . ARG A 1 141 ? 0.034 -13.842 -3.416 1.00 98.50 141 ARG A N 1
ATOM 1110 C CA . ARG A 1 141 ? -0.199 -14.708 -4.579 1.00 98.50 141 ARG A CA 1
ATOM 1111 C C . ARG A 1 141 ? 0.165 -13.986 -5.878 1.00 98.50 141 ARG A C 1
ATOM 1113 O O . ARG A 1 141 ? 0.852 -14.570 -6.714 1.00 98.50 141 ARG A O 1
ATOM 1120 N N . ALA A 1 142 ? -0.172 -12.701 -6.001 1.00 98.38 142 ALA A N 1
ATOM 1121 C CA . ALA A 1 142 ? 0.161 -11.875 -7.159 1.00 98.38 142 ALA A CA 1
ATOM 1122 C C . ALA A 1 142 ? 1.680 -11.777 -7.400 1.00 98.38 142 ALA A C 1
ATOM 1124 O O . ALA A 1 142 ? 2.136 -12.019 -8.520 1.00 98.38 142 ALA A O 1
ATOM 1125 N N . ILE A 1 143 ? 2.495 -11.521 -6.363 1.00 97.94 143 ILE A N 1
ATOM 1126 C CA . ILE A 1 143 ? 3.968 -11.521 -6.500 1.00 97.94 143 ILE A CA 1
ATOM 1127 C C . ILE A 1 143 ? 4.533 -12.915 -6.826 1.00 97.94 143 ILE A C 1
ATOM 1129 O O . ILE A 1 143 ? 5.666 -13.029 -7.290 1.00 97.94 143 ILE A O 1
ATOM 1133 N N . GLY A 1 144 ? 3.760 -13.978 -6.584 1.00 97.75 144 GLY A N 1
ATOM 1134 C CA . GLY A 1 144 ? 4.101 -15.358 -6.922 1.00 97.75 144 GLY A CA 1
ATOM 1135 C C . GLY A 1 144 ? 3.856 -15.730 -8.388 1.00 97.75 144 GLY A C 1
ATOM 1136 O O . GLY A 1 144 ? 4.374 -16.754 -8.831 1.00 97.75 144 GLY A O 1
ATOM 1137 N N . LEU A 1 145 ? 3.118 -14.914 -9.153 1.00 98.12 145 LEU A N 1
ATOM 1138 C CA . LEU A 1 145 ? 2.801 -15.195 -10.560 1.00 98.12 145 LEU A CA 1
ATOM 1139 C C . LEU A 1 145 ? 4.019 -15.103 -11.486 1.00 98.12 145 LEU A C 1
ATOM 1141 O O . LEU A 1 145 ? 4.078 -15.788 -12.508 1.00 98.12 145 LEU A O 1
ATOM 1145 N N . VAL A 1 146 ? 4.984 -14.243 -11.153 1.00 96.69 146 VAL A N 1
ATOM 1146 C CA . VAL A 1 146 ? 6.194 -14.019 -11.950 1.00 96.69 146 VAL A CA 1
ATOM 1147 C C . VAL A 1 146 ? 7.418 -14.151 -11.043 1.00 96.69 146 VAL A C 1
ATOM 1149 O O . VAL A 1 146 ? 7.575 -13.354 -10.117 1.00 96.69 146 VAL A O 1
ATOM 1152 N N . PRO A 1 147 ? 8.315 -15.122 -11.295 1.00 93.25 147 PRO A N 1
ATOM 1153 C CA . PRO A 1 147 ? 9.532 -15.271 -10.511 1.00 93.25 147 PRO A CA 1
ATOM 1154 C C . PRO A 1 147 ? 10.415 -14.025 -10.594 1.00 93.25 147 PRO A C 1
ATOM 1156 O O . PRO A 1 147 ? 10.712 -13.524 -11.678 1.00 93.25 147 PRO A O 1
ATOM 1159 N N . MET A 1 148 ? 10.889 -13.570 -9.439 1.00 94.75 148 MET A N 1
ATOM 1160 C CA . MET A 1 148 ? 11.923 -12.545 -9.327 1.00 94.75 148 MET A CA 1
ATOM 1161 C C . MET A 1 148 ? 13.294 -13.207 -9.146 1.00 94.75 148 MET A C 1
ATOM 1163 O O . MET A 1 148 ? 13.394 -14.288 -8.559 1.00 94.75 148 MET A O 1
ATOM 1167 N N . ASP A 1 149 ? 14.358 -12.544 -9.610 1.00 95.75 149 ASP A N 1
ATOM 1168 C CA . ASP A 1 149 ? 15.728 -12.955 -9.299 1.00 95.75 149 ASP A CA 1
ATOM 1169 C C . ASP A 1 149 ? 15.905 -13.165 -7.784 1.00 95.75 149 ASP A C 1
ATOM 1171 O O . ASP A 1 149 ? 15.509 -12.335 -6.964 1.00 95.75 149 ASP A O 1
ATOM 1175 N N . ALA A 1 150 ? 16.518 -14.284 -7.398 1.00 96.12 150 ALA A N 1
ATOM 1176 C CA . ALA A 1 150 ? 16.588 -14.695 -6.001 1.00 96.12 150 ALA A CA 1
ATOM 1177 C C . ALA A 1 150 ? 17.445 -13.757 -5.136 1.00 96.12 150 ALA A C 1
ATOM 1179 O O . ALA A 1 150 ? 17.229 -13.665 -3.927 1.00 96.12 150 ALA A O 1
ATOM 1180 N N . ARG A 1 151 ? 18.450 -13.083 -5.712 1.00 97.19 151 ARG A N 1
ATOM 1181 C CA . ARG A 1 151 ? 19.233 -12.085 -4.973 1.00 97.19 151 ARG A CA 1
ATOM 1182 C C . ARG A 1 151 ? 18.389 -10.836 -4.753 1.00 97.19 151 ARG A C 1
ATOM 1184 O O . ARG A 1 151 ? 18.352 -10.354 -3.621 1.00 97.19 151 ARG A O 1
ATOM 1191 N N . ARG A 1 152 ? 17.694 -10.364 -5.790 1.00 96.62 152 ARG A N 1
ATOM 1192 C CA . ARG A 1 152 ? 16.806 -9.201 -5.698 1.00 96.62 152 ARG A CA 1
ATOM 1193 C C . ARG A 1 152 ? 15.646 -9.433 -4.729 1.00 96.62 152 ARG A C 1
ATOM 1195 O O . ARG A 1 152 ? 15.413 -8.601 -3.858 1.00 96.62 152 ARG A O 1
ATOM 1202 N N . SER A 1 153 ? 15.000 -10.599 -4.784 1.00 96.75 153 SER A N 1
ATOM 1203 C CA . SER A 1 153 ? 13.895 -10.932 -3.876 1.00 96.75 153 SER A CA 1
ATOM 1204 C C . SER A 1 153 ? 14.337 -10.981 -2.410 1.00 96.75 153 SER A C 1
ATOM 1206 O O . SER A 1 153 ? 13.623 -10.501 -1.531 1.00 96.75 153 SER A O 1
ATOM 1208 N N . ARG A 1 154 ? 15.538 -11.509 -2.123 1.00 97.81 154 ARG A N 1
ATOM 1209 C CA . ARG A 1 154 ? 16.120 -11.494 -0.768 1.00 97.81 154 ARG A CA 1
ATOM 1210 C C . ARG A 1 154 ? 16.391 -10.080 -0.274 1.00 97.81 154 ARG A C 1
ATOM 1212 O O . ARG A 1 154 ? 16.185 -9.802 0.904 1.00 97.81 154 ARG A O 1
ATOM 1219 N N . GLU A 1 155 ? 16.869 -9.209 -1.153 1.00 97.94 155 GLU A N 1
ATOM 1220 C CA . GLU A 1 155 ? 17.111 -7.810 -0.828 1.00 97.94 155 GLU A CA 1
ATOM 1221 C C . GLU A 1 155 ? 15.813 -7.081 -0.483 1.00 97.94 155 GLU A C 1
ATOM 1223 O O . GLU A 1 155 ? 15.712 -6.545 0.617 1.00 97.94 155 GLU A O 1
ATOM 1228 N N . ILE A 1 156 ? 14.795 -7.139 -1.344 1.00 98.00 156 ILE A N 1
ATOM 1229 C CA . ILE A 1 156 ? 13.512 -6.476 -1.073 1.00 98.00 156 ILE A CA 1
ATOM 1230 C C . ILE A 1 156 ? 12.862 -7.036 0.194 1.00 98.00 156 ILE A C 1
ATOM 1232 O O . ILE A 1 156 ? 12.402 -6.270 1.035 1.00 98.00 156 ILE A O 1
ATOM 1236 N N . ARG A 1 157 ? 12.914 -8.358 0.416 1.00 98.06 157 ARG A N 1
ATOM 1237 C CA . ARG A 1 157 ? 12.435 -8.962 1.672 1.00 98.06 157 ARG A CA 1
ATOM 1238 C C . ARG A 1 157 ? 13.157 -8.420 2.900 1.00 98.06 157 ARG A C 1
ATOM 1240 O O . ARG A 1 157 ? 12.517 -8.198 3.918 1.00 98.06 157 ARG A O 1
ATOM 1247 N N . ARG A 1 158 ? 14.469 -8.181 2.823 1.00 98.44 158 ARG A N 1
ATOM 1248 C CA . ARG A 1 158 ? 15.227 -7.572 3.925 1.00 98.44 158 ARG A CA 1
ATOM 1249 C C . ARG A 1 158 ? 14.728 -6.154 4.226 1.00 98.44 158 ARG A C 1
ATOM 1251 O O . ARG A 1 158 ? 14.573 -5.827 5.400 1.00 98.44 158 ARG A O 1
ATOM 1258 N N . HIS A 1 159 ? 14.476 -5.335 3.203 1.00 98.44 159 HIS A N 1
ATOM 1259 C CA . HIS A 1 159 ? 13.924 -3.984 3.377 1.00 98.44 159 HIS A CA 1
ATOM 1260 C C . HIS A 1 159 ? 12.496 -4.029 3.936 1.00 98.44 159 HIS A C 1
ATOM 1262 O O . HIS A 1 159 ? 12.221 -3.402 4.956 1.00 98.44 159 HIS A O 1
ATOM 1268 N N . GLY A 1 160 ? 11.634 -4.870 3.364 1.00 98.44 160 GLY A N 1
ATOM 1269 C CA . GLY A 1 160 ? 10.270 -5.092 3.838 1.00 98.44 160 GLY A CA 1
ATOM 1270 C C . GLY A 1 160 ? 10.190 -5.564 5.292 1.00 98.44 160 GLY A C 1
ATOM 1271 O O . GLY A 1 160 ? 9.396 -5.039 6.068 1.00 98.44 160 GLY A O 1
ATOM 1272 N N . THR A 1 161 ? 11.057 -6.493 5.710 1.00 98.56 161 THR A N 1
ATOM 1273 C CA . THR A 1 161 ? 11.136 -6.925 7.114 1.00 98.56 161 THR A CA 1
ATOM 1274 C C . THR A 1 161 ? 11.537 -5.778 8.038 1.00 98.56 161 THR A C 1
ATOM 1276 O O . THR A 1 161 ? 10.880 -5.577 9.056 1.00 98.56 161 THR A O 1
ATOM 1279 N N . ARG A 1 162 ? 12.568 -4.993 7.686 1.00 98.56 162 ARG A N 1
ATOM 1280 C CA . ARG A 1 162 ? 12.985 -3.828 8.491 1.00 98.56 162 ARG A CA 1
ATOM 1281 C C . ARG A 1 162 ? 11.867 -2.795 8.619 1.00 98.56 162 ARG A C 1
ATOM 1283 O O . ARG A 1 162 ? 11.654 -2.264 9.707 1.00 98.56 162 ARG A O 1
ATOM 1290 N N . TYR A 1 163 ? 11.151 -2.539 7.529 1.00 98.62 163 TYR A N 1
ATOM 1291 C CA . TYR A 1 163 ? 9.984 -1.665 7.513 1.00 98.62 163 TYR A CA 1
ATOM 1292 C C . TYR A 1 163 ? 8.890 -2.169 8.466 1.00 98.62 163 TYR A C 1
ATOM 1294 O O . TYR A 1 163 ? 8.471 -1.430 9.355 1.00 98.62 163 TYR A O 1
ATOM 1302 N N . LEU A 1 164 ? 8.496 -3.446 8.379 1.00 98.75 164 LEU A N 1
ATOM 1303 C CA . LEU A 1 164 ? 7.491 -4.020 9.281 1.00 98.75 164 LEU A CA 1
ATOM 1304 C C . LEU A 1 164 ? 7.944 -4.002 10.749 1.00 98.75 164 LEU A C 1
ATOM 1306 O O . LEU A 1 164 ? 7.139 -3.760 11.644 1.00 98.75 164 LEU A O 1
ATOM 1310 N N . GLU A 1 165 ? 9.228 -4.228 11.029 1.00 98.50 165 GLU A N 1
ATOM 1311 C CA . GLU A 1 165 ? 9.787 -4.093 12.380 1.00 98.50 165 GLU A CA 1
ATOM 1312 C C . GLU A 1 165 ? 9.735 -2.650 12.901 1.00 98.50 165 GLU A C 1
ATOM 1314 O O . GLU A 1 165 ? 9.523 -2.433 14.095 1.00 98.50 165 GLU A O 1
ATOM 1319 N N . ALA A 1 166 ? 9.941 -1.649 12.042 1.00 98.00 166 ALA A N 1
ATOM 1320 C CA . ALA A 1 166 ? 9.792 -0.244 12.413 1.00 98.00 166 ALA A CA 1
ATOM 1321 C C . ALA A 1 166 ? 8.326 0.096 12.714 1.00 98.00 166 ALA A C 1
ATOM 1323 O O . ALA A 1 166 ? 8.037 0.590 13.802 1.00 98.00 166 ALA A O 1
ATOM 1324 N N . VAL A 1 167 ? 7.406 -0.284 11.824 1.00 98.06 167 VAL A N 1
ATOM 1325 C CA . VAL A 1 167 ? 5.951 -0.123 11.994 1.00 98.06 167 VAL A CA 1
ATOM 1326 C C . VAL A 1 167 ? 5.474 -0.756 13.299 1.00 98.06 167 VAL A C 1
ATOM 1328 O O . VAL A 1 167 ? 4.753 -0.136 14.072 1.00 98.06 167 VAL A O 1
ATOM 1331 N N . ARG A 1 168 ? 5.875 -2.001 13.582 1.00 98.19 168 ARG A N 1
ATOM 1332 C CA . ARG A 1 168 ? 5.431 -2.729 14.784 1.00 98.19 168 ARG A CA 1
ATOM 1333 C C . ARG A 1 168 ? 5.955 -2.120 16.085 1.00 98.19 168 ARG A C 1
ATOM 1335 O O . ARG A 1 168 ? 5.372 -2.381 17.133 1.00 98.19 168 ARG A O 1
ATOM 1342 N N . ARG A 1 169 ? 7.035 -1.332 16.023 1.00 97.38 169 ARG A N 1
ATOM 1343 C CA . ARG A 1 169 ? 7.567 -0.554 17.153 1.00 97.38 169 ARG A CA 1
ATOM 1344 C C . ARG A 1 169 ? 6.893 0.809 17.311 1.00 97.38 169 ARG A C 1
ATOM 1346 O O . ARG A 1 169 ? 7.078 1.431 18.353 1.00 97.38 169 ARG A O 1
ATOM 1353 N N . SER A 1 170 ? 6.148 1.275 16.309 1.00 95.88 170 SER A N 1
ATOM 1354 C CA . SER A 1 170 ? 5.375 2.510 16.405 1.00 95.88 170 SER A CA 1
ATOM 1355 C C . SER A 1 170 ? 4.267 2.392 17.450 1.00 95.88 170 SER A C 1
ATOM 1357 O O . SER A 1 170 ? 3.762 1.303 17.739 1.00 95.88 170 SER A O 1
ATOM 1359 N N . ASP A 1 171 ? 3.887 3.544 17.994 1.00 95.00 171 ASP A N 1
ATOM 1360 C CA . ASP A 1 171 ? 2.825 3.667 18.985 1.00 95.00 171 ASP A CA 1
ATOM 1361 C C . ASP A 1 171 ? 1.505 3.022 18.489 1.00 95.00 171 ASP A C 1
ATOM 1363 O O . ASP A 1 171 ? 1.109 3.254 17.339 1.00 95.00 171 ASP A O 1
ATOM 1367 N N . PRO A 1 172 ? 0.819 2.200 19.311 1.00 95.75 172 PRO A N 1
ATOM 1368 C CA . PRO A 1 172 ? -0.432 1.556 18.917 1.00 95.75 172 PRO A CA 1
ATOM 1369 C C . PRO A 1 172 ? -1.529 2.530 18.483 1.00 95.75 172 PRO A C 1
ATOM 1371 O O . PRO A 1 172 ? -2.273 2.196 17.560 1.00 95.75 172 PRO A O 1
ATOM 1374 N N . ASP A 1 173 ? -1.615 3.725 19.079 1.00 93.88 173 ASP A N 1
ATOM 1375 C CA . ASP A 1 173 ? -2.581 4.733 18.647 1.00 93.88 173 ASP A CA 1
ATOM 1376 C C . ASP A 1 173 ? -2.223 5.222 17.249 1.00 93.88 173 ASP A C 1
ATOM 1378 O O . ASP A 1 173 ? -3.102 5.298 16.399 1.00 93.88 173 ASP A O 1
ATOM 1382 N N . ALA A 1 174 ? -0.948 5.526 16.982 1.00 94.00 174 ALA A N 1
ATOM 1383 C CA . ALA A 1 174 ? -0.507 5.955 15.652 1.00 94.00 174 ALA A CA 1
ATOM 1384 C C . ALA A 1 174 ? -0.833 4.900 14.584 1.00 94.00 174 ALA A C 1
ATOM 1386 O O . ALA A 1 174 ? -1.357 5.228 13.520 1.00 94.00 174 ALA A O 1
ATOM 1387 N N . ARG A 1 175 ? -0.605 3.621 14.900 1.00 96.25 175 ARG A N 1
ATOM 1388 C CA . ARG A 1 175 ? -0.967 2.490 14.035 1.00 96.25 175 ARG A CA 1
ATOM 1389 C C . ARG A 1 175 ? -2.470 2.407 13.802 1.00 96.25 175 ARG A C 1
ATOM 1391 O O . ARG A 1 175 ? -2.891 2.392 12.652 1.00 96.25 175 ARG A O 1
ATOM 1398 N N . ALA A 1 176 ? -3.282 2.399 14.855 1.00 95.31 176 ALA A N 1
ATOM 1399 C CA . ALA A 1 176 ? -4.735 2.318 14.718 1.00 95.31 176 ALA A CA 1
ATOM 1400 C C . ALA A 1 176 ? -5.319 3.493 13.928 1.00 95.31 176 ALA A C 1
ATOM 1402 O O . ALA A 1 176 ? -6.192 3.326 13.082 1.00 95.31 176 ALA A O 1
ATOM 1403 N N . LEU A 1 177 ? -4.817 4.688 14.204 1.00 92.88 177 LEU A N 1
ATOM 1404 C CA . LEU A 1 177 ? -5.312 5.921 13.627 1.00 92.88 177 LEU A CA 1
ATOM 1405 C C . LEU A 1 177 ? -4.821 6.169 12.197 1.00 92.88 177 LEU A C 1
ATOM 1407 O O . LEU A 1 177 ? -5.458 6.915 11.455 1.00 92.88 177 LEU A O 1
ATOM 1411 N N . SER A 1 178 ? -3.742 5.502 11.777 1.00 95.12 178 SER A N 1
ATOM 1412 C CA . SER A 1 178 ? -3.273 5.551 10.389 1.00 95.12 178 SER A CA 1
ATOM 1413 C C . SER A 1 178 ? -4.305 5.056 9.377 1.00 95.12 178 SER A C 1
ATOM 1415 O O . SER A 1 178 ? -4.335 5.566 8.263 1.00 95.12 178 SER A O 1
ATOM 1417 N N . ILE A 1 179 ? -5.210 4.156 9.780 1.00 95.31 179 ILE A N 1
ATOM 1418 C CA . ILE A 1 179 ? -6.276 3.636 8.911 1.00 95.31 179 ILE A CA 1
ATOM 1419 C C . ILE A 1 179 ? -7.141 4.768 8.350 1.00 95.31 179 ILE A C 1
ATOM 1421 O O . ILE A 1 179 ? -7.479 4.765 7.172 1.00 95.31 179 ILE A O 1
ATOM 1425 N N . ALA A 1 180 ? -7.442 5.783 9.162 1.00 93.19 180 ALA A N 1
ATOM 1426 C CA . ALA A 1 180 ? -8.224 6.927 8.709 1.00 93.19 180 ALA A CA 1
ATOM 1427 C C . ALA A 1 180 ? -7.486 7.781 7.680 1.00 93.19 180 ALA A C 1
ATOM 1429 O O . ALA A 1 180 ? -8.109 8.324 6.778 1.00 93.19 180 ALA A O 1
ATOM 1430 N N . SER A 1 181 ? -6.169 7.916 7.817 1.00 92.69 181 SER A N 1
ATOM 1431 C CA . SER A 1 181 ? -5.352 8.625 6.833 1.00 92.69 181 SER A CA 1
ATOM 1432 C C . SER A 1 181 ? -5.307 7.866 5.504 1.00 92.69 181 SER A C 1
ATOM 1434 O O . SER A 1 181 ? -5.453 8.463 4.438 1.00 92.69 181 SER A O 1
ATOM 1436 N N . TYR A 1 182 ? -5.165 6.543 5.571 1.00 93.50 182 TYR A N 1
ATOM 1437 C CA . TYR A 1 182 ? -5.111 5.674 4.402 1.00 93.50 182 TYR A CA 1
ATOM 1438 C C . TYR A 1 182 ? -6.412 5.709 3.596 1.00 93.50 182 TYR A C 1
ATOM 1440 O O . TYR A 1 182 ? -6.373 6.076 2.425 1.00 93.50 182 TYR A O 1
ATOM 1448 N N . GLU A 1 183 ? -7.548 5.436 4.237 1.00 91.19 183 GLU A N 1
ATOM 1449 C CA . GLU A 1 183 ? -8.854 5.314 3.567 1.00 91.19 183 GLU A CA 1
ATOM 1450 C C . GLU A 1 183 ? -9.542 6.659 3.283 1.00 91.19 183 GLU A C 1
ATOM 1452 O O . GLU A 1 183 ? -10.572 6.702 2.622 1.00 91.19 183 GLU A O 1
ATOM 1457 N N . ARG A 1 184 ? -9.034 7.788 3.802 1.00 88.38 184 ARG A N 1
ATOM 1458 C CA . ARG A 1 184 ? -9.628 9.121 3.569 1.00 88.38 184 ARG A CA 1
ATOM 1459 C C . ARG A 1 184 ? -8.869 9.895 2.492 1.00 88.38 184 ARG A C 1
ATOM 1461 O O . ARG A 1 184 ? -8.516 11.061 2.688 1.00 88.38 184 ARG A O 1
ATOM 1468 N N . GLY A 1 185 ? -8.602 9.216 1.378 1.00 89.06 185 GLY A N 1
ATOM 1469 C CA . GLY A 1 185 ? -7.964 9.761 0.178 1.00 89.06 185 GLY A CA 1
ATOM 1470 C C . GLY A 1 185 ? -6.432 9.695 0.158 1.00 89.06 185 GLY A C 1
ATOM 1471 O O . GLY A 1 185 ? -5.817 10.066 -0.843 1.00 89.06 185 GLY A O 1
ATOM 1472 N N . GLY A 1 186 ? -5.774 9.244 1.232 1.00 93.81 186 GLY A N 1
ATOM 1473 C CA . GLY A 1 186 ? -4.316 9.084 1.249 1.00 93.81 186 GLY A CA 1
ATOM 1474 C C . GLY A 1 186 ? -3.856 7.986 0.287 1.00 93.81 186 GLY A C 1
ATOM 1475 O O . GLY A 1 186 ? -3.029 8.234 -0.594 1.00 93.81 186 GLY A O 1
ATOM 1476 N N . LEU A 1 187 ? -4.435 6.786 0.407 1.00 95.50 187 LEU A N 1
ATOM 1477 C CA . LEU A 1 187 ? -4.168 5.686 -0.522 1.00 95.50 187 LEU A CA 1
ATOM 1478 C C . LEU A 1 187 ? -4.704 5.967 -1.917 1.00 95.50 187 LEU A C 1
ATOM 1480 O O . LEU A 1 187 ? -4.018 5.647 -2.882 1.00 95.50 187 LEU A O 1
ATOM 1484 N N . GLU A 1 188 ? -5.855 6.626 -2.040 1.00 95.69 188 GLU A N 1
ATOM 1485 C CA . GLU A 1 188 ? -6.401 7.035 -3.333 1.00 95.69 188 GLU A CA 1
ATOM 1486 C C . GLU A 1 188 ? -5.372 7.818 -4.163 1.00 95.69 188 GLU A C 1
ATOM 1488 O O . GLU A 1 188 ? -5.087 7.476 -5.315 1.00 95.69 188 GLU A O 1
ATOM 1493 N N . GLN A 1 189 ? -4.759 8.844 -3.562 1.00 97.25 189 GLN A N 1
ATOM 1494 C CA . GLN A 1 189 ? -3.736 9.666 -4.209 1.00 97.25 189 GLN A CA 1
ATOM 1495 C C . GLN A 1 189 ? -2.520 8.832 -4.619 1.00 97.25 189 GLN A C 1
ATOM 1497 O O . GLN A 1 189 ? -2.077 8.900 -5.770 1.00 97.25 189 GLN A O 1
ATOM 1502 N N . VAL A 1 190 ? -2.017 7.996 -3.708 1.00 98.31 190 VAL A N 1
ATOM 1503 C CA . VAL A 1 190 ? -0.865 7.125 -3.968 1.00 98.31 190 VAL A CA 1
ATOM 1504 C C . VAL A 1 190 ? -1.168 6.118 -5.080 1.00 98.31 190 VAL A C 1
ATOM 1506 O O . VAL A 1 190 ? -0.356 5.944 -5.986 1.00 98.31 190 VAL A O 1
ATOM 1509 N N . PHE A 1 191 ? -2.342 5.486 -5.080 1.00 98.31 191 PHE A N 1
ATOM 1510 C CA . PHE A 1 191 ? -2.743 4.531 -6.115 1.00 98.31 191 PHE A CA 1
ATOM 1511 C C . PHE A 1 191 ? -2.861 5.204 -7.473 1.00 98.31 191 PHE A C 1
ATOM 1513 O O . PHE A 1 191 ? -2.362 4.665 -8.462 1.00 98.31 191 PHE A O 1
ATOM 1520 N N . ARG A 1 192 ? -3.458 6.400 -7.538 1.00 98.44 192 ARG A N 1
ATOM 1521 C CA . ARG A 1 192 ? -3.514 7.187 -8.776 1.00 98.44 192 ARG A CA 1
ATOM 1522 C C . ARG A 1 192 ? -2.117 7.510 -9.301 1.00 98.44 192 ARG A C 1
ATOM 1524 O O . ARG A 1 192 ? -1.912 7.401 -10.507 1.00 98.44 192 ARG A O 1
ATOM 1531 N N . ALA A 1 193 ? -1.168 7.846 -8.427 1.00 98.50 193 ALA A N 1
ATOM 1532 C CA . ALA A 1 193 ? 0.220 8.092 -8.814 1.00 98.50 193 ALA A CA 1
ATOM 1533 C C . ALA A 1 193 ? 0.901 6.821 -9.355 1.00 98.50 193 ALA A C 1
ATOM 1535 O O . ALA A 1 193 ? 1.429 6.841 -10.468 1.00 98.50 193 ALA A O 1
ATOM 1536 N N . ILE A 1 194 ? 0.803 5.692 -8.639 1.00 98.56 194 ILE A N 1
ATOM 1537 C CA . ILE A 1 194 ? 1.361 4.397 -9.072 1.00 98.56 194 ILE A CA 1
ATOM 1538 C C . ILE A 1 194 ? 0.795 3.985 -10.438 1.00 98.56 194 ILE A C 1
ATOM 1540 O O . ILE A 1 194 ? 1.541 3.546 -11.314 1.00 98.56 194 ILE A O 1
ATOM 1544 N N . LEU A 1 195 ? -0.513 4.166 -10.655 1.00 98.62 195 LEU A N 1
ATOM 1545 C CA . LEU A 1 195 ? -1.203 3.819 -11.903 1.00 98.62 195 LEU A CA 1
ATOM 1546 C C . LEU A 1 195 ? -0.730 4.617 -13.130 1.00 98.62 195 LEU A C 1
ATOM 1548 O O . LEU A 1 195 ? -1.089 4.255 -14.251 1.00 98.62 195 LEU A O 1
ATOM 1552 N N . THR A 1 196 ? 0.087 5.661 -12.956 1.00 98.56 196 THR A N 1
ATOM 1553 C CA . THR A 1 196 ? 0.721 6.371 -14.079 1.00 98.56 196 THR A CA 1
ATOM 1554 C C . THR A 1 196 ? 1.904 5.616 -14.695 1.00 98.56 196 THR A C 1
ATOM 1556 O O . THR A 1 196 ? 2.337 5.972 -15.791 1.00 98.56 196 THR A O 1
ATOM 1559 N N . ALA A 1 197 ? 2.414 4.565 -14.041 1.00 98.44 197 ALA A N 1
ATOM 1560 C CA . ALA A 1 197 ? 3.496 3.750 -14.582 1.00 98.44 197 ALA A CA 1
ATOM 1561 C C . ALA A 1 197 ? 3.083 3.045 -15.898 1.00 98.44 197 ALA A C 1
ATOM 1563 O O . ALA A 1 197 ? 1.915 2.689 -16.065 1.00 98.44 197 ALA A O 1
ATOM 1564 N N . PRO A 1 198 ? 4.005 2.807 -16.853 1.00 97.00 198 PRO A N 1
ATOM 1565 C CA . PRO A 1 198 ? 3.625 2.356 -18.198 1.00 97.00 198 PRO A CA 1
ATOM 1566 C C . PRO A 1 198 ? 3.562 0.828 -18.391 1.00 97.00 198 PRO A C 1
ATOM 1568 O O . PRO A 1 198 ? 2.988 0.356 -19.373 1.00 97.00 198 PRO A O 1
ATOM 1571 N N . HIS A 1 199 ? 4.170 0.027 -17.510 1.00 97.31 199 HIS A N 1
ATOM 1572 C CA . HIS A 1 199 ? 4.493 -1.380 -17.803 1.00 97.31 199 HIS A CA 1
ATOM 1573 C C . HIS A 1 199 ? 3.616 -2.411 -17.073 1.00 97.31 199 HIS A C 1
ATOM 1575 O O . HIS A 1 199 ? 4.108 -3.171 -16.248 1.00 97.31 199 HIS A O 1
ATOM 1581 N N . TRP A 1 200 ? 2.329 -2.497 -17.414 1.00 98.31 200 TRP A N 1
ATOM 1582 C CA . TRP A 1 200 ? 1.360 -3.427 -16.792 1.00 98.31 200 TRP A CA 1
ATOM 1583 C C . TRP A 1 200 ? 1.215 -4.783 -17.501 1.00 98.31 200 TRP A C 1
ATOM 1585 O O . TRP A 1 200 ? 0.218 -5.482 -17.347 1.00 98.31 200 TRP A O 1
ATOM 1595 N N . ASP A 1 201 ? 2.185 -5.152 -18.331 1.00 96.56 201 ASP A N 1
ATOM 1596 C CA . ASP A 1 201 ? 2.039 -6.168 -19.376 1.00 96.56 201 ASP A CA 1
ATOM 1597 C C . ASP A 1 201 ? 2.422 -7.599 -18.957 1.00 96.56 201 ASP A C 1
ATOM 1599 O O . ASP A 1 201 ? 2.426 -8.503 -19.791 1.00 96.56 201 ASP A O 1
ATOM 1603 N N . ASN A 1 202 ? 2.730 -7.835 -17.677 1.00 96.75 202 ASN A N 1
ATOM 1604 C CA . ASN A 1 202 ? 2.974 -9.181 -17.147 1.00 96.75 202 ASN A CA 1
ATOM 1605 C C . ASN A 1 202 ? 1.885 -9.605 -16.136 1.00 96.75 202 ASN A C 1
ATOM 1607 O O . ASN A 1 202 ? 1.230 -8.736 -15.562 1.00 96.75 202 ASN A O 1
ATOM 1611 N N . PRO A 1 203 ? 1.698 -10.915 -15.870 1.00 98.38 203 PRO A N 1
ATOM 1612 C CA . PRO A 1 203 ? 0.608 -11.389 -15.011 1.00 98.38 203 PRO A CA 1
ATOM 1613 C C . PRO A 1 203 ? 0.606 -10.820 -13.584 1.00 98.38 203 PRO A C 1
ATOM 1615 O O . PRO A 1 203 ? -0.460 -10.488 -13.072 1.00 98.38 203 PRO A O 1
ATOM 1618 N N . ALA A 1 204 ? 1.780 -10.678 -12.956 1.00 98.44 204 ALA A N 1
ATOM 1619 C CA . ALA A 1 204 ? 1.906 -10.129 -11.604 1.00 98.44 204 ALA A CA 1
ATOM 1620 C C . ALA A 1 204 ? 1.519 -8.641 -11.561 1.00 98.44 204 ALA A C 1
ATOM 1622 O O . ALA A 1 204 ? 0.725 -8.229 -10.719 1.00 98.44 204 ALA A O 1
ATOM 1623 N N . LEU A 1 205 ? 2.021 -7.846 -12.509 1.00 98.56 205 LEU A N 1
ATOM 1624 C CA . LEU A 1 205 ? 1.716 -6.419 -12.611 1.00 98.56 205 LEU A CA 1
ATOM 1625 C C . LEU A 1 205 ? 0.271 -6.172 -13.030 1.00 98.56 205 LEU A C 1
ATOM 1627 O O . LEU A 1 205 ? -0.354 -5.257 -12.511 1.00 98.56 205 LEU A O 1
ATOM 1631 N N . ALA A 1 206 ? -0.295 -7.006 -13.901 1.00 98.62 206 ALA A N 1
ATOM 1632 C CA . ALA A 1 206 ? -1.714 -6.949 -14.228 1.00 98.62 206 ALA A CA 1
ATOM 1633 C C . ALA A 1 206 ? -2.586 -7.221 -12.985 1.00 98.62 206 ALA A C 1
ATOM 1635 O O . ALA A 1 206 ? -3.569 -6.513 -12.768 1.00 98.62 206 ALA A O 1
ATOM 1636 N N . ALA A 1 207 ? -2.190 -8.176 -12.129 1.00 98.62 207 ALA A N 1
ATOM 1637 C CA . ALA A 1 207 ? -2.879 -8.447 -10.864 1.00 98.62 207 ALA A CA 1
ATOM 1638 C C . ALA A 1 207 ? -2.771 -7.263 -9.899 1.00 98.62 207 ALA A C 1
ATOM 1640 O O . ALA A 1 207 ? -3.757 -6.872 -9.281 1.00 98.62 207 ALA A O 1
ATOM 1641 N N . PHE A 1 208 ? -1.590 -6.649 -9.805 1.00 98.69 208 PHE A N 1
ATOM 1642 C CA . PHE A 1 208 ? -1.395 -5.452 -8.993 1.00 98.69 208 PHE A CA 1
ATOM 1643 C C . PHE A 1 208 ? -2.206 -4.258 -9.511 1.00 98.69 208 PHE A C 1
ATOM 1645 O O . PHE A 1 208 ? -2.840 -3.547 -8.743 1.00 98.69 208 PHE A O 1
ATOM 1652 N N . HIS A 1 209 ? -2.258 -4.062 -10.824 1.00 98.62 209 HIS A N 1
ATOM 1653 C CA . HIS A 1 209 ? -3.081 -3.030 -11.441 1.00 98.62 209 HIS A CA 1
ATOM 1654 C C . HIS A 1 209 ? -4.578 -3.240 -11.165 1.00 98.62 209 HIS A C 1
ATOM 1656 O O . HIS A 1 209 ? -5.286 -2.278 -10.862 1.00 98.62 209 HIS A O 1
ATOM 1662 N N . HIS A 1 210 ? -5.057 -4.489 -11.239 1.00 98.12 210 HIS A N 1
ATOM 1663 C CA . HIS A 1 210 ? -6.419 -4.865 -10.837 1.00 98.12 210 HIS A CA 1
ATOM 1664 C C . HIS A 1 210 ? -6.678 -4.529 -9.369 1.00 98.12 210 HIS A C 1
ATOM 1666 O O . HIS A 1 210 ? -7.654 -3.847 -9.074 1.00 98.12 210 HIS A O 1
ATOM 1672 N N . PHE A 1 211 ? -5.759 -4.911 -8.480 1.00 97.88 211 PHE A N 1
ATOM 1673 C CA . PHE A 1 211 ? -5.813 -4.583 -7.056 1.00 97.88 211 PHE A CA 1
ATOM 1674 C C . PHE A 1 211 ? -5.977 -3.072 -6.823 1.00 97.88 211 PHE A C 1
ATOM 1676 O O . PHE A 1 211 ? -6.923 -2.650 -6.159 1.00 97.88 211 PHE A O 1
ATOM 1683 N N . LEU A 1 212 ? -5.101 -2.248 -7.413 1.00 98.12 212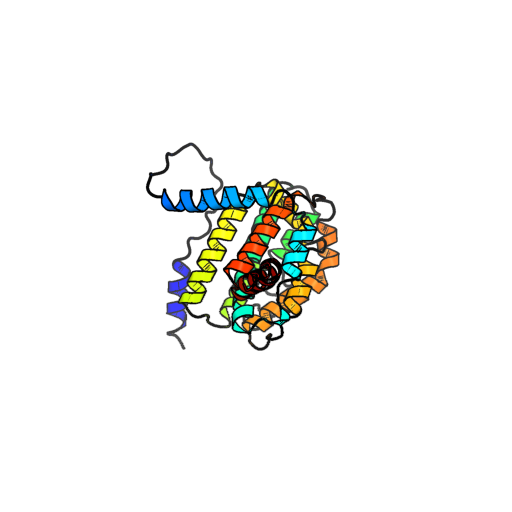 LEU A N 1
ATOM 1684 C CA . LEU A 1 212 ? -5.115 -0.789 -7.240 1.00 98.12 212 LEU A CA 1
ATOM 1685 C C . LEU A 1 212 ? -6.412 -0.161 -7.762 1.00 98.12 212 LEU A C 1
ATOM 1687 O O . LEU A 1 212 ? -7.008 0.689 -7.103 1.00 98.12 212 LEU A O 1
ATOM 1691 N N . ARG A 1 213 ? -6.877 -0.582 -8.945 1.00 97.62 213 ARG A N 1
ATOM 1692 C CA . ARG A 1 213 ? -8.132 -0.069 -9.514 1.00 97.62 213 ARG A CA 1
ATOM 1693 C C . ARG A 1 213 ? -9.357 -0.501 -8.723 1.00 97.62 213 ARG A C 1
ATOM 1695 O O . ARG A 1 213 ? -10.281 0.297 -8.622 1.00 97.62 213 ARG A O 1
ATOM 1702 N N . GLY A 1 214 ? -9.360 -1.719 -8.186 1.00 95.06 214 GLY A N 1
ATOM 1703 C CA . GLY A 1 214 ? -10.430 -2.212 -7.324 1.00 95.06 214 GLY A CA 1
ATOM 1704 C C . GLY A 1 214 ? -10.598 -1.326 -6.093 1.00 95.06 214 GLY A C 1
ATOM 1705 O O . GLY A 1 214 ? -11.701 -0.875 -5.814 1.00 95.06 214 GLY A O 1
ATOM 1706 N N . HIS A 1 215 ? -9.497 -0.956 -5.434 1.00 93.25 215 HIS A N 1
ATOM 1707 C CA . HIS A 1 215 ? -9.561 -0.068 -4.270 1.00 93.25 215 HIS A CA 1
ATOM 1708 C C . HIS A 1 215 ? -10.039 1.344 -4.623 1.00 93.25 215 HIS A C 1
ATOM 1710 O O . HIS A 1 215 ? -10.864 1.903 -3.912 1.00 93.25 215 HIS A O 1
ATOM 1716 N N . LEU A 1 216 ? -9.614 1.901 -5.764 1.00 93.31 216 LEU A N 1
ATOM 1717 C CA . LEU A 1 216 ? -10.121 3.203 -6.221 1.00 93.31 216 LEU A CA 1
ATOM 1718 C C . LEU A 1 216 ? -11.635 3.217 -6.491 1.00 93.31 216 LEU A C 1
ATOM 1720 O O . LEU A 1 216 ? -12.228 4.290 -6.538 1.00 93.31 216 LEU A O 1
ATOM 1724 N N . GLN A 1 217 ? -12.263 2.059 -6.709 1.00 90.25 217 GLN A N 1
ATOM 1725 C CA . GLN A 1 217 ? -13.719 1.956 -6.856 1.00 90.25 217 GLN A CA 1
ATOM 1726 C C . GLN A 1 217 ? -14.448 1.895 -5.505 1.00 90.25 217 GLN A C 1
ATOM 1728 O O . GLN A 1 217 ? -15.655 2.126 -5.468 1.00 90.25 217 GLN A O 1
ATOM 1733 N N . LEU A 1 218 ? -13.733 1.587 -4.419 1.00 82.62 218 LEU A N 1
ATOM 1734 C CA . LEU A 1 218 ? -14.271 1.405 -3.067 1.00 82.62 218 LEU A CA 1
ATOM 1735 C C . LEU A 1 218 ? -13.972 2.585 -2.124 1.00 82.62 218 LEU A C 1
ATOM 1737 O O . LEU A 1 218 ? -14.580 2.673 -1.060 1.00 82.62 218 LEU A O 1
ATOM 1741 N N . ASP A 1 219 ? -13.078 3.495 -2.518 1.00 77.81 219 ASP A N 1
ATOM 1742 C CA . ASP A 1 219 ? -12.497 4.538 -1.658 1.00 77.81 219 ASP A CA 1
ATOM 1743 C C . ASP A 1 219 ? -13.543 5.404 -0.919 1.00 77.81 219 ASP A C 1
ATOM 1745 O O . ASP A 1 219 ? -13.483 5.549 0.303 1.00 77.81 219 ASP A O 1
ATOM 1749 N N . ASP A 1 220 ? -14.588 5.877 -1.616 1.00 77.44 220 ASP A N 1
ATOM 1750 C CA . ASP A 1 220 ? -15.669 6.677 -1.007 1.00 77.44 220 ASP A CA 1
ATOM 1751 C C . ASP A 1 220 ? -16.392 5.930 0.134 1.00 77.44 220 ASP A C 1
ATOM 1753 O O . ASP A 1 220 ? -16.815 6.529 1.132 1.00 77.44 220 ASP A O 1
ATOM 1757 N N . HIS A 1 221 ? -16.548 4.609 -0.001 1.00 84.94 221 HIS A N 1
ATOM 1758 C CA . HIS A 1 221 ? -17.213 3.769 0.994 1.00 84.94 221 HIS A CA 1
ATOM 1759 C C . HIS A 1 221 ? -16.314 3.558 2.212 1.00 84.94 221 HIS A C 1
ATOM 1761 O O . HIS A 1 221 ? -16.740 3.848 3.337 1.00 84.94 221 HIS A O 1
ATOM 1767 N N . HIS A 1 222 ? -15.060 3.151 2.009 1.00 86.75 222 HIS A N 1
ATOM 1768 C CA . HIS A 1 222 ? -14.136 2.894 3.114 1.00 86.75 222 HIS A CA 1
ATOM 1769 C C . HIS A 1 222 ? -13.802 4.164 3.906 1.00 86.75 222 HIS A C 1
ATOM 1771 O O . HIS A 1 222 ? -13.833 4.144 5.142 1.00 86.75 222 HIS A O 1
ATOM 1777 N N . GLY A 1 223 ? -13.615 5.308 3.240 1.00 81.81 223 GLY A N 1
ATOM 1778 C CA . GLY A 1 223 ? -13.398 6.592 3.912 1.00 81.81 223 GLY A CA 1
ATOM 1779 C C . GLY A 1 223 ? -14.533 6.960 4.877 1.00 81.81 223 GLY A C 1
ATOM 1780 O O . GLY A 1 223 ? -14.300 7.499 5.967 1.00 81.81 223 GLY A O 1
ATOM 1781 N N . SER A 1 224 ? -15.776 6.592 4.548 1.00 85.12 224 SER A N 1
ATOM 1782 C CA . SER A 1 224 ? -16.942 6.808 5.417 1.00 85.12 224 SER A CA 1
ATOM 1783 C C . SER A 1 224 ? -16.946 5.925 6.681 1.00 85.12 224 SER A C 1
ATOM 1785 O O . SER A 1 224 ? -17.505 6.318 7.724 1.00 85.12 224 SER A O 1
ATOM 1787 N N . LEU A 1 225 ? -16.298 4.754 6.615 1.00 86.62 225 LEU A N 1
ATOM 1788 C CA . LEU A 1 225 ? -16.175 3.804 7.720 1.00 86.62 225 LEU A CA 1
ATOM 1789 C C . LEU A 1 225 ? -15.154 4.255 8.765 1.00 86.62 225 LEU A C 1
ATOM 1791 O O . LEU A 1 225 ? -15.257 3.846 9.916 1.00 86.62 225 LEU A O 1
ATOM 1795 N N . VAL A 1 226 ? -14.214 5.130 8.412 1.00 87.44 226 VAL A N 1
ATOM 1796 C CA . VAL A 1 226 ? -13.157 5.570 9.342 1.00 87.44 226 VAL A CA 1
ATOM 1797 C C . VAL A 1 226 ? -13.067 7.075 9.530 1.00 87.44 226 VAL A C 1
ATOM 1799 O O . VAL A 1 226 ? -12.264 7.543 10.330 1.00 87.44 226 VAL A O 1
ATOM 1802 N N . GLY A 1 227 ? -13.942 7.853 8.891 1.00 82.38 227 GLY A N 1
ATOM 1803 C CA . GLY A 1 227 ? -13.946 9.314 9.006 1.00 82.38 227 GLY A CA 1
ATOM 1804 C C . GLY A 1 227 ? -14.083 9.861 10.436 1.00 82.38 227 GLY A C 1
ATOM 1805 O O . GLY A 1 227 ? -13.682 10.995 10.692 1.00 82.38 227 GLY A O 1
ATOM 1806 N N . HIS A 1 228 ? -14.609 9.076 11.384 1.00 87.00 228 HIS A N 1
ATOM 1807 C CA . HIS A 1 228 ? -14.701 9.457 12.801 1.00 87.00 228 HIS A CA 1
ATOM 1808 C C . HIS A 1 228 ? -13.384 9.281 13.576 1.00 87.00 228 HIS A C 1
ATOM 1810 O O . HIS A 1 228 ? -13.238 9.859 14.652 1.00 87.00 228 HIS A O 1
ATOM 1816 N N . LEU A 1 229 ? -12.417 8.535 13.038 1.00 83.50 229 LEU A N 1
ATOM 1817 C CA . LEU A 1 229 ? -11.064 8.384 13.577 1.00 83.50 229 LEU A CA 1
ATOM 1818 C C . LEU A 1 229 ? -10.204 9.573 13.103 1.00 83.50 229 LEU A C 1
ATOM 1820 O O . LEU A 1 229 ? -9.344 9.459 12.241 1.00 83.50 229 LEU A O 1
ATOM 1824 N N . ASN A 1 230 ? -10.502 10.780 13.578 1.00 67.62 230 ASN A N 1
ATOM 1825 C CA . ASN A 1 230 ? -9.900 12.003 13.040 1.00 67.62 230 ASN A CA 1
ATOM 1826 C C . ASN A 1 230 ? -8.497 12.290 13.609 1.00 67.62 230 ASN A C 1
ATOM 1828 O O . ASN A 1 230 ? -8.423 12.849 14.700 1.00 67.62 230 ASN A O 1
ATOM 1832 N N . THR A 1 231 ? -7.405 12.003 12.883 1.00 61.81 231 THR A N 1
ATOM 1833 C CA . THR A 1 231 ? -6.031 12.358 13.329 1.00 61.81 231 THR A CA 1
ATOM 1834 C C . THR A 1 231 ? -4.983 12.436 12.199 1.00 61.81 231 THR A C 1
ATOM 1836 O O . THR A 1 231 ? -4.093 11.588 12.114 1.00 61.81 231 THR A O 1
ATOM 1839 N N . GLN A 1 232 ? -5.016 13.490 11.379 1.00 62.53 232 GLN A N 1
ATOM 1840 C CA . GLN A 1 232 ? -4.034 13.701 10.290 1.00 62.53 232 GLN A CA 1
ATOM 1841 C C . GLN A 1 232 ? -2.569 13.858 10.746 1.00 62.53 232 GLN A C 1
ATOM 1843 O O . GLN A 1 232 ? -1.660 13.892 9.930 1.00 62.53 232 GLN A O 1
ATOM 1848 N N . GLU A 1 233 ? -2.302 13.993 12.045 1.00 73.31 233 GLU A N 1
ATOM 1849 C CA . GLU A 1 233 ? -0.929 14.181 12.533 1.00 73.31 233 GLU A CA 1
ATOM 1850 C C . GLU A 1 233 ? -0.269 12.868 12.969 1.00 73.31 233 GLU A C 1
ATOM 1852 O O . GLU A 1 233 ? 0.952 12.742 12.925 1.00 73.31 233 GLU A O 1
ATOM 1857 N N . LYS A 1 234 ? -1.051 11.852 13.361 1.00 86.12 234 LYS A N 1
ATOM 1858 C CA . LYS A 1 234 ? -0.480 10.615 13.918 1.00 86.12 234 LYS A CA 1
ATOM 1859 C C . LYS A 1 234 ? -0.036 9.605 12.857 1.00 86.12 234 LYS A C 1
ATOM 1861 O O . LYS A 1 234 ? 0.752 8.720 13.185 1.00 86.12 234 LYS A O 1
ATOM 1866 N N . ALA A 1 235 ? -0.508 9.714 11.612 1.00 90.81 235 ALA A N 1
ATOM 1867 C CA . ALA A 1 235 ? -0.144 8.769 10.553 1.00 90.81 235 ALA A CA 1
ATOM 1868 C C . ALA A 1 235 ? 1.144 9.152 9.807 1.00 90.81 235 ALA A C 1
ATOM 1870 O O . ALA A 1 235 ? 1.742 8.292 9.158 1.00 90.81 235 ALA A O 1
ATOM 1871 N N . ALA A 1 236 ? 1.605 10.405 9.928 1.00 92.25 236 ALA A N 1
ATOM 1872 C CA . ALA A 1 236 ? 2.791 10.908 9.233 1.00 92.25 236 ALA A CA 1
ATOM 1873 C C . ALA A 1 236 ? 4.035 10.003 9.391 1.00 92.25 236 ALA A C 1
ATOM 1875 O O . ALA A 1 236 ? 4.640 9.667 8.371 1.00 92.25 236 ALA A O 1
ATOM 1876 N N . PRO A 1 237 ? 4.390 9.491 10.593 1.00 93.50 237 PRO A N 1
ATOM 1877 C CA . PRO A 1 237 ? 5.536 8.590 10.729 1.00 93.50 237 PRO A CA 1
ATOM 1878 C C . PRO A 1 237 ? 5.392 7.285 9.935 1.00 93.50 237 PRO A C 1
ATOM 1880 O O . PRO A 1 237 ? 6.376 6.769 9.417 1.00 93.50 237 PRO A O 1
ATOM 1883 N N . LEU A 1 238 ? 4.176 6.745 9.812 1.00 95.75 238 LEU A N 1
ATOM 1884 C CA . LEU A 1 238 ? 3.933 5.502 9.075 1.00 95.75 238 LEU A CA 1
ATOM 1885 C C . LEU A 1 238 ? 3.969 5.728 7.559 1.00 95.75 238 LEU A C 1
ATOM 1887 O O . LEU A 1 238 ? 4.510 4.896 6.833 1.00 95.75 238 LEU A O 1
ATOM 1891 N N . TRP A 1 239 ? 3.469 6.871 7.084 1.00 96.00 239 TRP A N 1
ATOM 1892 C CA . TRP A 1 239 ? 3.656 7.285 5.692 1.00 96.00 239 TRP A CA 1
ATOM 1893 C C . TRP A 1 239 ? 5.127 7.487 5.341 1.00 96.00 239 TRP A C 1
ATOM 1895 O O . TRP A 1 239 ? 5.558 7.050 4.276 1.00 96.00 239 TRP A O 1
ATOM 1905 N N . LEU A 1 240 ? 5.912 8.083 6.244 1.00 95.81 240 LEU A N 1
ATOM 1906 C CA . LEU A 1 240 ? 7.349 8.255 6.038 1.00 95.81 240 LEU A CA 1
ATOM 1907 C C . LEU A 1 240 ? 8.058 6.901 5.926 1.00 95.81 240 LEU A C 1
ATOM 1909 O O . LEU A 1 240 ? 8.842 6.693 5.006 1.00 95.81 240 LEU A O 1
ATOM 1913 N N . LEU A 1 241 ? 7.715 5.942 6.793 1.00 97.38 241 LEU A N 1
ATOM 1914 C CA . LEU A 1 241 ? 8.239 4.578 6.695 1.00 97.38 241 LEU A CA 1
ATOM 1915 C C . LEU A 1 241 ? 7.896 3.919 5.350 1.00 97.38 241 LEU A C 1
ATOM 1917 O O . LEU A 1 241 ? 8.724 3.194 4.799 1.00 97.38 241 LEU A O 1
ATOM 1921 N N . PHE A 1 242 ? 6.697 4.157 4.808 1.00 98.44 242 PHE A N 1
ATOM 1922 C CA . PHE A 1 242 ? 6.318 3.623 3.499 1.00 98.44 242 PHE A CA 1
ATOM 1923 C C . PHE A 1 242 ? 7.065 4.309 2.347 1.00 98.44 242 PHE A C 1
ATOM 1925 O O . PHE A 1 242 ? 7.553 3.632 1.443 1.00 98.44 242 PHE A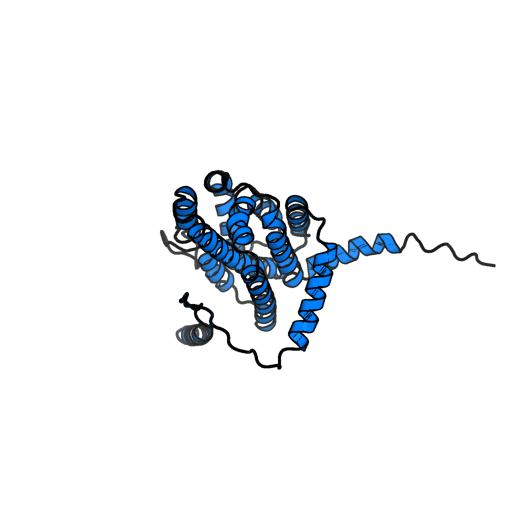 O 1
ATOM 1932 N N . HIS A 1 243 ? 7.216 5.631 2.403 1.00 97.56 243 HIS A N 1
ATOM 1933 C CA . HIS A 1 243 ? 8.061 6.376 1.474 1.00 97.56 243 HIS A CA 1
ATOM 1934 C C . HIS A 1 243 ? 9.494 5.820 1.457 1.00 97.56 243 HIS A C 1
ATOM 1936 O O . HIS A 1 243 ? 10.035 5.518 0.393 1.00 97.56 243 HIS A O 1
ATOM 1942 N N . ASP A 1 244 ? 10.092 5.610 2.629 1.00 97.06 244 ASP A N 1
ATOM 1943 C CA . ASP A 1 244 ? 11.457 5.097 2.738 1.00 97.06 244 ASP A CA 1
ATOM 1944 C C . ASP A 1 244 ? 11.565 3.657 2.231 1.00 97.06 244 ASP A C 1
ATOM 1946 O O . ASP A 1 244 ? 12.529 3.317 1.544 1.00 97.06 244 ASP A O 1
ATOM 1950 N N . LEU A 1 245 ? 10.545 2.825 2.472 1.00 98.38 245 LEU A N 1
ATOM 1951 C CA . LEU A 1 245 ? 10.460 1.489 1.885 1.00 98.38 245 LEU A CA 1
ATOM 1952 C C . LEU A 1 245 ? 10.483 1.542 0.350 1.00 98.38 245 LEU A C 1
ATOM 1954 O O . LEU A 1 245 ? 11.175 0.730 -0.270 1.00 98.38 245 LEU A O 1
ATOM 1958 N N . LEU A 1 246 ? 9.748 2.474 -0.266 1.00 98.38 246 LEU A N 1
ATOM 1959 C CA . LEU A 1 246 ? 9.750 2.658 -1.719 1.00 98.38 246 LEU A CA 1
ATOM 1960 C C . LEU A 1 246 ? 11.134 3.075 -2.224 1.00 98.38 246 LEU A C 1
ATOM 1962 O O . LEU A 1 246 ? 11.611 2.498 -3.198 1.00 98.38 246 LEU A O 1
ATOM 1966 N N . LEU A 1 247 ? 11.807 4.014 -1.553 1.00 96.88 247 LEU A N 1
ATOM 1967 C CA . LEU A 1 247 ? 13.165 4.428 -1.925 1.00 96.88 247 LEU A CA 1
ATOM 1968 C C . LEU A 1 247 ? 14.182 3.284 -1.813 1.00 96.88 247 LEU A C 1
ATOM 1970 O O . LEU A 1 247 ? 15.018 3.105 -2.700 1.00 96.88 247 LEU A O 1
ATOM 1974 N N . ASP A 1 248 ? 14.090 2.496 -0.743 1.00 96.69 248 ASP A N 1
ATOM 1975 C CA . ASP A 1 248 ? 14.948 1.339 -0.490 1.00 96.69 248 ASP A CA 1
ATOM 1976 C C . ASP A 1 248 ? 14.727 0.227 -1.526 1.00 96.69 248 ASP A C 1
ATOM 1978 O O . ASP A 1 248 ? 15.673 -0.418 -1.992 1.00 96.69 248 ASP A O 1
ATOM 1982 N N . CYS A 1 249 ? 13.466 -0.017 -1.887 1.00 97.62 249 CYS A N 1
ATOM 1983 C CA . CYS A 1 249 ? 13.101 -1.093 -2.797 1.00 97.62 249 CYS A CA 1
ATOM 1984 C C . CYS A 1 249 ? 13.212 -0.692 -4.264 1.00 97.62 249 CYS A C 1
ATOM 1986 O O . CYS A 1 249 ? 13.434 -1.578 -5.079 1.00 97.62 249 CYS A O 1
ATOM 1988 N N . VAL A 1 250 ? 13.124 0.590 -4.623 1.00 97.44 250 VAL A N 1
ATOM 1989 C CA . VAL A 1 250 ? 13.091 1.069 -6.015 1.00 97.44 250 VAL A CA 1
ATOM 1990 C C . VAL A 1 250 ? 14.194 2.123 -6.222 1.00 97.44 250 VAL A C 1
ATOM 1992 O O . VAL A 1 250 ? 13.948 3.328 -6.158 1.00 97.44 250 VAL A O 1
ATOM 1995 N N . PRO A 1 251 ? 15.450 1.702 -6.484 1.00 91.25 251 PRO A N 1
ATOM 1996 C CA . PRO A 1 251 ? 16.614 2.589 -6.424 1.00 91.25 251 PRO A CA 1
ATOM 1997 C C . PRO A 1 251 ? 16.593 3.788 -7.380 1.00 91.25 251 PRO A C 1
ATOM 1999 O O . PRO A 1 251 ? 17.317 4.759 -7.148 1.00 91.25 251 PRO A O 1
ATOM 2002 N N . CYS A 1 252 ? 15.814 3.753 -8.470 1.00 94.12 252 CYS A N 1
ATOM 2003 C CA . CYS A 1 252 ? 15.688 4.912 -9.354 1.00 94.12 252 CYS A CA 1
ATOM 2004 C C . CYS A 1 252 ? 15.056 6.120 -8.647 1.00 94.12 252 CYS A C 1
ATOM 2006 O O . CYS A 1 252 ? 15.499 7.241 -8.901 1.00 94.12 252 CYS A O 1
ATOM 2008 N N . PHE A 1 253 ? 14.148 5.905 -7.690 1.00 94.12 253 PHE A N 1
ATOM 2009 C CA . PHE A 1 253 ? 13.545 6.977 -6.901 1.00 94.12 253 PHE A CA 1
ATOM 2010 C C . PHE A 1 253 ? 14.579 7.747 -6.071 1.00 94.12 253 PHE A C 1
ATOM 2012 O O . PHE A 1 253 ? 14.564 8.977 -6.033 1.00 94.12 253 PHE A O 1
ATOM 2019 N N . ALA A 1 254 ? 15.553 7.050 -5.478 1.00 85.31 254 ALA A N 1
ATOM 2020 C CA . ALA A 1 254 ? 16.627 7.694 -4.724 1.00 85.31 254 ALA A CA 1
ATOM 2021 C C . ALA A 1 254 ? 17.581 8.512 -5.622 1.00 85.31 254 ALA A C 1
ATOM 2023 O O . ALA A 1 254 ? 18.120 9.533 -5.189 1.00 85.31 254 ALA A O 1
ATOM 2024 N N . ARG A 1 255 ? 17.787 8.090 -6.880 1.00 80.44 255 ARG A N 1
ATOM 2025 C CA . ARG A 1 255 ? 18.664 8.786 -7.841 1.00 80.44 255 ARG A CA 1
ATOM 2026 C C . ARG A 1 255 ? 18.058 10.093 -8.349 1.00 80.44 255 ARG A C 1
ATOM 2028 O O . ARG A 1 255 ? 18.789 11.073 -8.467 1.00 80.44 255 ARG A O 1
ATOM 2035 N N . ALA A 1 256 ? 16.752 10.121 -8.613 1.00 70.19 256 ALA A N 1
ATOM 2036 C CA . ALA A 1 256 ? 16.053 11.325 -9.067 1.00 70.19 256 ALA A CA 1
ATOM 2037 C C . ALA A 1 256 ? 16.178 12.468 -8.042 1.00 70.19 256 ALA A C 1
ATOM 2039 O O . ALA A 1 256 ? 16.591 13.573 -8.390 1.00 70.19 256 ALA A O 1
ATOM 2040 N N . LYS A 1 257 ? 15.988 12.158 -6.752 1.00 63.84 257 LYS A N 1
ATOM 2041 C CA . LYS A 1 257 ? 16.152 13.118 -5.647 1.00 63.84 257 LYS A CA 1
ATOM 2042 C C . LYS A 1 257 ? 17.567 13.708 -5.564 1.00 63.84 257 LYS A C 1
ATOM 2044 O O . LYS A 1 257 ? 17.743 14.885 -5.261 1.00 63.84 257 LYS A O 1
ATOM 2049 N N . GLN A 1 258 ? 18.594 12.903 -5.844 1.00 60.25 258 GLN A N 1
ATOM 2050 C CA . GLN A 1 258 ? 19.983 13.379 -5.872 1.00 60.25 258 GLN A CA 1
ATOM 2051 C C . GLN A 1 258 ? 20.261 14.262 -7.096 1.00 60.25 258 GLN A C 1
ATOM 2053 O O . GLN A 1 258 ? 20.969 15.262 -6.976 1.00 60.25 258 GLN A O 1
ATOM 2058 N N . ALA A 1 259 ? 19.692 13.921 -8.255 1.00 57.28 259 ALA A N 1
ATOM 2059 C CA . ALA A 1 259 ? 19.845 14.689 -9.487 1.00 57.28 259 ALA A CA 1
ATOM 2060 C C . ALA A 1 259 ? 19.184 16.076 -9.408 1.00 57.28 259 ALA A C 1
ATOM 2062 O O . ALA A 1 259 ? 19.749 17.028 -9.937 1.00 57.28 259 ALA A O 1
ATOM 2063 N N . GLU A 1 260 ? 18.056 16.217 -8.706 1.00 58.50 260 GLU A N 1
ATOM 2064 C CA . GLU A 1 260 ? 17.411 17.517 -8.453 1.00 58.50 260 GLU A CA 1
ATOM 2065 C C . GLU A 1 260 ? 18.179 18.390 -7.446 1.00 58.50 260 GLU A C 1
ATOM 2067 O O . GLU A 1 260 ? 18.191 19.615 -7.567 1.00 58.50 260 GLU A O 1
ATOM 2072 N N . ALA A 1 261 ? 18.888 17.782 -6.488 1.00 57.34 261 ALA A N 1
ATOM 2073 C CA . ALA A 1 261 ? 19.704 18.509 -5.510 1.00 57.34 261 ALA A CA 1
ATOM 2074 C C . ALA A 1 261 ? 21.050 19.022 -6.077 1.00 57.34 261 ALA A C 1
ATOM 2076 O O . ALA A 1 261 ? 21.614 19.992 -5.571 1.00 57.34 261 ALA A O 1
ATOM 2077 N N . LEU A 1 262 ? 21.577 18.392 -7.134 1.00 43.84 262 LEU A N 1
ATOM 2078 C CA . LEU A 1 262 ? 22.865 18.721 -7.766 1.00 43.84 262 LEU A CA 1
ATOM 2079 C C . LEU A 1 262 ? 22.932 20.089 -8.494 1.00 43.84 262 LEU A C 1
ATOM 2081 O O . LEU A 1 262 ? 23.942 20.780 -8.328 1.00 43.84 262 LEU A O 1
ATOM 2085 N N . PRO A 1 263 ? 21.921 20.555 -9.258 1.00 49.41 263 PRO A N 1
ATOM 2086 C CA . PRO A 1 263 ? 21.983 21.861 -9.920 1.00 49.41 263 PRO A CA 1
ATOM 2087 C C . PRO A 1 263 ? 21.954 23.056 -8.952 1.00 49.41 263 PRO A C 1
ATOM 2089 O O . PRO A 1 263 ? 22.428 24.129 -9.321 1.00 49.41 263 PRO A O 1
ATOM 2092 N N . ALA A 1 264 ? 21.510 22.883 -7.701 1.00 47.41 264 ALA A N 1
ATOM 2093 C CA . ALA A 1 264 ? 21.572 23.938 -6.682 1.00 47.41 264 ALA A CA 1
ATOM 2094 C C . ALA A 1 264 ? 23.006 24.231 -6.183 1.00 47.41 264 ALA A C 1
ATOM 2096 O O . ALA A 1 264 ? 23.264 25.306 -5.646 1.00 47.41 264 ALA A O 1
ATOM 2097 N N . LEU A 1 265 ? 23.960 23.314 -6.393 1.00 44.09 265 LEU A N 1
ATOM 2098 C CA . LEU A 1 265 ? 25.357 23.451 -5.950 1.00 44.09 265 LEU A CA 1
ATOM 2099 C C . LEU A 1 265 ? 26.314 23.967 -7.039 1.00 44.09 265 LEU A C 1
ATOM 2101 O O . LEU A 1 265 ? 27.409 24.424 -6.718 1.00 44.09 265 LEU A O 1
ATOM 2105 N N . ILE A 1 266 ? 25.915 23.948 -8.315 1.00 50.03 266 ILE A N 1
ATOM 2106 C CA . ILE A 1 266 ? 26.782 24.360 -9.439 1.00 50.03 266 ILE A CA 1
ATOM 2107 C C . ILE A 1 266 ? 26.698 25.877 -9.719 1.00 50.03 266 ILE A C 1
ATOM 2109 O O . ILE A 1 266 ? 27.598 26.442 -10.336 1.00 50.03 266 ILE A O 1
ATOM 2113 N N . VAL A 1 267 ? 25.691 26.584 -9.190 1.00 51.12 267 VAL A N 1
ATOM 2114 C CA . VAL A 1 267 ? 25.495 28.036 -9.420 1.00 51.12 267 VAL A CA 1
ATOM 2115 C C . VAL A 1 267 ? 26.294 28.931 -8.445 1.00 51.12 267 VAL A C 1
ATOM 2117 O O . VAL A 1 267 ? 26.344 30.145 -8.620 1.00 51.12 267 VAL A O 1
ATOM 2120 N N . CYS A 1 268 ? 27.003 28.366 -7.458 1.00 46.41 268 CYS A N 1
ATOM 2121 C CA . CYS A 1 268 ? 27.760 29.139 -6.454 1.00 46.41 268 CYS A CA 1
ATOM 2122 C C . CYS A 1 268 ? 29.292 28.990 -6.520 1.00 46.41 268 CYS A C 1
ATOM 2124 O O . CYS A 1 268 ? 29.969 29.239 -5.524 1.00 46.41 268 CYS A O 1
ATOM 2126 N N . MET A 1 269 ? 29.872 28.634 -7.669 1.00 41.84 269 MET A N 1
ATOM 2127 C CA . MET A 1 269 ? 31.317 28.808 -7.869 1.00 41.84 269 MET A CA 1
ATOM 2128 C C . MET A 1 269 ? 31.569 30.199 -8.477 1.00 41.84 269 MET A C 1
ATOM 2130 O O . MET A 1 269 ? 31.253 30.401 -9.651 1.00 41.84 269 MET A O 1
ATOM 2134 N N . PRO A 1 270 ? 32.098 31.186 -7.722 1.00 45.94 270 PRO A N 1
ATOM 2135 C CA . PRO A 1 270 ? 32.485 32.462 -8.306 1.00 45.94 270 PRO A CA 1
ATOM 2136 C C . PRO A 1 270 ? 33.564 32.215 -9.361 1.00 45.94 270 PRO A C 1
ATOM 2138 O O . PRO A 1 270 ? 34.515 31.468 -9.123 1.00 45.94 270 PRO A O 1
ATOM 2141 N N . ALA A 1 271 ? 33.401 32.839 -10.528 1.00 48.34 271 ALA A N 1
ATOM 2142 C CA . ALA A 1 271 ? 34.406 32.840 -11.577 1.00 48.34 271 ALA A CA 1
ATOM 2143 C C . ALA A 1 271 ? 35.746 33.280 -10.973 1.00 48.34 271 ALA A C 1
ATOM 2145 O O . ALA A 1 271 ? 35.894 34.422 -10.535 1.00 48.34 271 ALA A O 1
ATOM 2146 N N . ALA A 1 272 ? 36.704 32.354 -10.907 1.00 53.00 272 ALA A N 1
ATOM 2147 C CA . ALA A 1 272 ? 38.066 32.680 -10.535 1.00 53.00 272 ALA A CA 1
ATOM 2148 C C . ALA A 1 272 ? 38.573 33.724 -11.534 1.00 53.00 272 ALA A C 1
ATOM 2150 O O . ALA A 1 272 ? 38.649 33.460 -12.736 1.00 53.00 272 ALA A O 1
ATOM 2151 N N . ALA A 1 273 ? 38.859 34.920 -11.024 1.00 51.72 273 ALA A N 1
ATOM 2152 C CA . ALA A 1 273 ? 39.500 35.981 -11.774 1.00 51.72 273 ALA A CA 1
ATOM 2153 C C . ALA A 1 273 ? 40.804 35.433 -12.367 1.00 51.72 273 ALA A C 1
ATOM 2155 O O . ALA A 1 273 ? 41.717 35.051 -11.634 1.00 51.72 273 ALA A O 1
ATOM 2156 N N . GLN A 1 274 ? 40.857 35.349 -13.695 1.00 50.09 274 GLN A N 1
ATOM 2157 C CA . GLN A 1 274 ? 42.106 35.148 -14.414 1.00 50.09 274 GLN A CA 1
ATOM 2158 C C . GLN A 1 274 ? 42.904 36.450 -14.306 1.00 50.09 274 GLN A C 1
ATOM 2160 O O . GLN A 1 274 ? 42.387 37.521 -14.629 1.00 50.09 274 GLN A O 1
ATOM 2165 N N . VAL A 1 275 ? 44.119 36.327 -13.770 1.00 61.34 275 VAL A N 1
ATOM 2166 C CA . VAL A 1 275 ? 45.149 37.374 -13.702 1.00 61.34 275 VAL A CA 1
ATOM 2167 C C . VAL A 1 275 ? 45.851 37.477 -15.047 1.00 61.34 275 VAL A C 1
ATOM 2169 O O . VAL A 1 275 ? 46.135 36.403 -15.624 1.00 61.34 275 VAL A O 1
#

Radius of gyration: 20.95 Å; chains: 1; bounding box: 64×70×52 Å